Protein AF-I0R612-F1 (afdb_monomer)

Foldseek 3Di:
DVFWAWEAAPVRDTDIDGLPDCVQLVLLVVLCVLLVHDDDSVLSSQLSVQLSVLLVVVCVVVVHRYDYNVSSLVSSLVSCVVPNLSNLSSSCPRVVNVVVLVVQLVVQLVCLVPVNDPPDVQFDSVDPLSSVLSSLLSNQLSSCLSRVDDPVRSVCVVVVVDDDPSSSQPPQAEAEDADPLLVCLPQWDDDDNDTDGRDQALLVSLVVVLVVLLRVLLHHRYEYEHEAVLQSSVVRLVSQLVVQLVVCVVVPHDNVVSNVVSNVVSLVSLLVSLLVSLCSQQPDAHSSRGRRAYEYEAQPDQDPSSLSNLLSNLVNQVQADDDPVDHDHTDDDHYHYDDDCQQCPVVHPSVVSVVSNVVD

Mean predicted aligned error: 10.34 Å

pLDDT: mean 89.54, std 9.49, range [46.0, 98.75]

Radius of gyration: 30.83 Å; Cα contacts (8 Å, |Δi|>4): 481; chains: 1; bounding box: 72×41×97 Å

Organism: NCBI:txid1095750

Nearest PDB structures (foldseek):
  1h7b-assembly1_A  TM=9.382E-01  e=2.566E-13  Tequatrovirus T4
  1h78-assembly1_A-2  TM=9.219E-01  e=3.198E-12  Tequatrovirus T4
  8p2s-assembly1_B  TM=9.112E-01  e=3.085E-10  Segatella copri
  8p2c-assembly1_D  TM=5.987E-01  e=6.972E-13  Segatella copri
  8p27-assembly1_A  TM=9.089E-01  e=1.096E-08  Segatella copri

Secondary structure (DSSP, 8-state):
-TT-EEEE-TTS-EEEE-TT-HHHHHHHHHHHHHHT----HHHHHHHHHHHHHHHHHHHHHHT-SEE-HHHHHHHHHHHTTT-HHHHHHHHH--HHHHHHHHHHHHHHHHHHHHT---S-TTB-TTSHHHHHHHHHHHHHHHHIIIIIS-HHHHHHHHTTS---TTGGG-SSS-S-EE--HHHHHTT-EEETTEEEPPPSSHHHHHHHHHHHHHHHHHH-SS-EEETTHHHHHHHHHHHHHHHHHHHHHHTT--HHHHHHHHHHHHHHHHHHHHHHHHHHHHHPPPTTSB---EEEEES---SHHHHHHHHHHHHHHHH-BSSTT--B----SEEEE---HHHHSTTSTTHHHHHHHH--

InterPro domains:
  IPR012833 Ribonucleoside-triphosphate reductase, anaerobic [PF13597] (125-358)

Sequence (360 aa):
MKDKFILCRRDKKELLYGRDDVWIKELIRIDAETALAPIDDASIERINNDFYNNLVVMSKKLGRRKFQSREWHNCIKRALYEYPEVADVFLYATKEVNAGIYGQICKQMSKIIYDGDRSNGSIDSSLVSSKRALIVDAVEKITYSNYHLAPDEREALNDGYIYIHDMGFRRDTVNCCLFDMAAVLDGGFEMGEMWYDEPATLSEAFDVIASVSMNAVAQIYGGFTIPQIDELLSKYAKKSYDIYFDEYIDIGVDKLKAESIANDKVKKDFENGFFTLEAKFNSQISPRGDYPFITVTFGIGMDSYSQMATLAALKVRKEGHGRDGFKRPVLFPKLVFLYDINLHGKGMELYHLFQAAIEW

Solvent-accessible surface area (backbone atoms only — not comparable to full-atom values): 19294 Å² total; per-residue (Å²): 126,94,73,52,35,37,43,29,43,88,88,67,49,75,40,83,44,40,75,86,51,62,65,62,49,52,49,53,49,54,24,16,61,74,55,72,45,94,76,53,73,68,55,44,51,48,31,45,51,43,22,44,51,41,48,53,57,51,24,69,75,68,76,43,56,67,37,52,41,73,58,52,52,52,28,43,44,61,34,26,59,92,40,56,63,34,30,49,41,54,68,58,52,39,72,66,52,45,49,48,52,51,49,49,44,52,50,50,44,50,41,36,73,76,74,34,58,75,91,48,90,62,34,56,36,88,40,71,60,19,37,53,29,51,41,49,30,54,43,32,38,53,48,39,53,72,72,72,42,54,74,67,57,35,49,32,43,75,74,61,78,45,82,73,80,63,49,36,56,56,87,85,47,55,52,64,47,80,48,67,58,61,70,47,43,54,88,26,43,76,59,91,96,41,81,43,72,43,57,71,30,39,59,49,41,41,54,50,51,47,52,52,51,56,54,53,45,52,62,37,75,43,46,41,28,39,65,45,48,19,52,62,46,27,62,26,37,50,42,35,29,54,55,44,29,50,57,31,45,76,76,66,43,56,67,74,58,20,54,51,52,18,52,53,48,45,54,48,42,38,32,53,32,48,44,48,43,32,50,48,38,67,71,48,67,29,80,68,19,26,54,48,53,37,33,38,27,30,63,74,40,82,51,75,50,11,45,49,35,40,52,24,47,52,49,43,56,65,62,35,51,70,54,92,98,57,52,37,80,73,82,26,55,39,80,42,77,53,85,44,70,88,40,40,25,94,91,30,89,41,21,64,57,50,51,58,65,72,72,104

Structure (mmCIF, N/CA/C/O backbone):
data_AF-I0R612-F1
#
_entry.id   AF-I0R612-F1
#
loop_
_atom_site.group_PDB
_atom_site.id
_atom_site.type_symbol
_atom_site.label_atom_id
_atom_site.label_alt_id
_atom_site.label_comp_id
_atom_site.label_asym_id
_atom_site.label_entity_id
_atom_site.label_seq_id
_atom_site.pdbx_PDB_ins_code
_atom_site.Cartn_x
_atom_site.Cartn_y
_atom_site.Cartn_z
_atom_site.occupancy
_atom_site.B_iso_or_equiv
_atom_site.auth_seq_id
_atom_site.auth_comp_id
_atom_site.auth_asym_id
_atom_site.auth_atom_id
_atom_site.pdbx_PDB_model_num
ATOM 1 N N . MET A 1 1 ? 39.795 -13.948 -46.118 1.00 46.00 1 MET A N 1
ATOM 2 C CA . MET A 1 1 ? 39.207 -12.599 -46.325 1.00 46.00 1 MET A CA 1
ATOM 3 C C . MET A 1 1 ? 38.024 -12.556 -47.308 1.00 46.00 1 MET A C 1
ATOM 5 O O . MET A 1 1 ? 37.360 -11.530 -47.346 1.00 46.00 1 MET A O 1
ATOM 9 N N . LYS A 1 2 ? 37.717 -13.617 -48.082 1.00 56.06 2 LYS A N 1
ATOM 10 C CA . LYS A 1 2 ? 36.681 -13.580 -49.138 1.00 56.06 2 LYS A CA 1
ATOM 11 C C . LYS A 1 2 ? 35.219 -13.661 -48.661 1.00 56.06 2 LYS A C 1
ATOM 13 O O . LYS A 1 2 ? 34.355 -13.431 -49.493 1.00 56.06 2 LYS A O 1
ATOM 18 N N . ASP A 1 3 ? 34.938 -13.861 -47.369 1.00 76.56 3 ASP A N 1
ATOM 19 C CA . ASP A 1 3 ? 33.556 -14.051 -46.873 1.00 76.56 3 ASP A CA 1
ATOM 20 C C . ASP A 1 3 ? 33.075 -13.014 -45.853 1.00 76.56 3 ASP A C 1
ATOM 22 O O . ASP A 1 3 ? 31.953 -13.112 -45.360 1.00 76.56 3 ASP A O 1
ATOM 26 N N . LYS A 1 4 ? 33.884 -11.985 -45.574 1.00 89.00 4 LYS A N 1
ATOM 27 C CA . LYS A 1 4 ? 33.536 -10.924 -44.620 1.00 89.00 4 LYS A CA 1
ATOM 28 C C . LYS A 1 4 ? 33.094 -9.630 -45.314 1.00 89.00 4 LYS A C 1
ATOM 30 O O . LYS A 1 4 ? 33.452 -9.354 -46.462 1.00 89.00 4 LYS A O 1
ATOM 35 N N . PHE A 1 5 ? 32.299 -8.846 -44.603 1.00 93.38 5 PHE A N 1
ATOM 36 C CA . PHE A 1 5 ? 31.825 -7.514 -44.953 1.00 93.38 5 PHE A CA 1
ATOM 37 C C . PHE A 1 5 ? 32.416 -6.483 -43.993 1.00 93.38 5 PHE A C 1
ATOM 39 O O . PHE A 1 5 ? 32.760 -6.803 -42.854 1.00 93.38 5 PHE A O 1
ATOM 46 N N . ILE A 1 6 ? 32.524 -5.243 -44.464 1.00 93.38 6 ILE A N 1
ATOM 47 C CA . ILE A 1 6 ? 32.912 -4.094 -43.646 1.00 93.38 6 ILE A CA 1
ATOM 48 C C . ILE A 1 6 ? 31.646 -3.294 -43.355 1.00 93.38 6 ILE A C 1
ATOM 50 O O . ILE A 1 6 ? 31.058 -2.706 -44.263 1.00 93.38 6 ILE A O 1
ATOM 54 N N . LEU A 1 7 ? 31.218 -3.271 -42.098 1.00 91.50 7 LEU A N 1
ATOM 55 C CA . LEU A 1 7 ? 30.051 -2.525 -41.644 1.00 91.50 7 LEU A CA 1
ATOM 56 C C . LEU A 1 7 ? 30.527 -1.210 -41.025 1.00 91.50 7 LEU A C 1
ATOM 58 O O . LEU A 1 7 ? 31.167 -1.194 -39.973 1.00 91.50 7 LEU A O 1
ATOM 62 N N . CYS A 1 8 ? 30.248 -0.093 -41.690 1.00 86.88 8 CYS A N 1
ATOM 63 C CA . CYS A 1 8 ? 30.563 1.224 -41.157 1.00 86.88 8 CYS A CA 1
ATOM 64 C C . CYS A 1 8 ? 29.540 1.612 -40.093 1.00 86.88 8 CYS A C 1
ATOM 66 O O . CYS A 1 8 ? 28.324 1.587 -40.315 1.00 86.88 8 CYS A O 1
ATOM 68 N N . ARG A 1 9 ? 30.046 2.023 -38.939 1.00 80.06 9 ARG A N 1
ATOM 69 C CA . ARG A 1 9 ? 29.269 2.685 -37.895 1.00 80.06 9 ARG A CA 1
ATOM 70 C C . ARG A 1 9 ? 29.040 4.157 -38.252 1.00 80.06 9 ARG A C 1
ATOM 72 O O . ARG A 1 9 ? 29.696 4.703 -39.139 1.00 80.06 9 ARG A O 1
ATOM 79 N N . ARG A 1 10 ? 28.100 4.804 -37.557 1.00 67.81 10 ARG A N 1
ATOM 80 C CA . ARG A 1 10 ? 27.816 6.244 -37.708 1.00 67.81 10 ARG A CA 1
ATOM 81 C C . ARG A 1 10 ? 29.022 7.116 -37.324 1.00 67.81 10 ARG A C 1
ATOM 83 O O . ARG A 1 10 ? 29.344 8.042 -38.061 1.00 67.81 10 ARG A O 1
ATOM 90 N N . ASP A 1 11 ? 29.785 6.713 -36.306 1.00 67.56 11 ASP A N 1
ATOM 91 C CA . ASP A 1 11 ? 31.091 7.286 -35.917 1.00 67.56 11 ASP A CA 1
ATOM 92 C C . ASP A 1 11 ? 32.254 6.992 -36.895 1.00 67.56 11 ASP A C 1
ATOM 94 O O . ASP A 1 11 ? 33.417 7.238 -36.575 1.00 67.56 11 ASP A O 1
ATOM 98 N N . LYS A 1 12 ? 31.956 6.465 -38.092 1.00 72.00 12 LYS A N 1
ATOM 99 C CA . LYS A 1 12 ? 32.898 6.102 -39.167 1.00 72.00 12 LYS A CA 1
ATOM 100 C C . LYS A 1 12 ? 33.883 4.977 -38.829 1.00 72.00 12 LYS A C 1
ATOM 102 O O . LYS A 1 12 ? 34.720 4.655 -39.671 1.00 72.00 12 LYS A O 1
ATOM 107 N N . LYS A 1 13 ? 33.775 4.331 -37.661 1.00 79.75 13 LYS A N 1
ATOM 108 C CA . LYS A 1 13 ? 34.562 3.126 -37.361 1.00 79.75 13 LYS A CA 1
ATOM 109 C C . LYS A 1 13 ? 34.070 1.943 -38.190 1.00 79.75 13 LYS A C 1
ATOM 111 O O . LYS A 1 13 ? 32.875 1.788 -38.447 1.00 79.75 13 LYS A O 1
ATOM 116 N N . GLU A 1 14 ? 35.006 1.097 -38.591 1.00 87.81 14 GLU A N 1
ATOM 117 C CA . GLU A 1 14 ? 34.744 -0.085 -39.404 1.00 87.81 14 GLU A CA 1
ATOM 118 C C . GLU A 1 14 ? 34.673 -1.330 -38.520 1.00 87.81 14 GLU A C 1
ATOM 120 O O . GLU A 1 14 ? 35.552 -1.569 -37.694 1.00 87.81 14 GLU A O 1
ATOM 125 N N . LEU A 1 15 ? 33.613 -2.117 -38.689 1.00 86.94 15 LEU A N 1
ATOM 126 C CA . LEU A 1 15 ? 33.467 -3.432 -38.077 1.00 86.94 15 LEU A CA 1
ATOM 127 C C . LEU A 1 15 ? 33.611 -4.496 -39.161 1.00 86.94 15 LEU A C 1
ATOM 129 O O . LEU A 1 15 ? 32.970 -4.402 -40.209 1.00 86.94 15 LEU A O 1
ATOM 133 N N . LEU A 1 16 ? 34.422 -5.520 -38.906 1.00 90.38 16 LEU A N 1
ATOM 134 C CA . LEU A 1 16 ? 34.414 -6.721 -39.732 1.00 90.38 16 LEU A CA 1
ATOM 135 C C . LEU A 1 16 ? 33.294 -7.652 -39.271 1.00 90.38 16 LEU A C 1
ATOM 137 O O . LEU A 1 16 ? 33.150 -7.926 -38.080 1.00 90.38 16 LEU A O 1
ATOM 141 N N . TYR A 1 17 ? 32.534 -8.151 -40.237 1.00 92.81 17 TYR A N 1
ATOM 142 C CA . TYR A 1 17 ? 31.465 -9.110 -40.004 1.00 92.81 17 TYR A CA 1
ATOM 143 C C . TYR A 1 17 ? 31.518 -10.245 -41.022 1.00 92.81 17 TYR A C 1
ATOM 145 O O . TYR A 1 17 ? 31.556 -10.008 -42.227 1.00 92.81 17 TYR A O 1
ATOM 153 N N . GLY A 1 18 ? 31.500 -11.478 -40.548 1.00 90.62 18 GLY A N 1
ATOM 154 C CA . GLY A 1 18 ? 31.226 -12.692 -41.300 1.00 90.62 18 GLY A CA 1
ATOM 155 C C . GLY A 1 18 ? 30.116 -13.485 -40.623 1.00 90.62 18 GLY A C 1
ATOM 156 O O . GLY A 1 18 ? 29.782 -13.228 -39.472 1.00 90.62 18 GLY A O 1
ATOM 157 N N . ARG A 1 19 ? 29.574 -14.468 -41.343 1.00 89.31 19 ARG A N 1
ATOM 158 C CA . ARG A 1 19 ? 28.473 -15.318 -40.874 1.00 89.31 19 ARG A CA 1
ATOM 159 C C . ARG A 1 19 ? 28.742 -15.940 -39.499 1.00 89.31 19 ARG A C 1
ATOM 161 O O . ARG A 1 19 ? 27.857 -15.948 -38.658 1.00 89.31 19 ARG A O 1
ATOM 168 N N . ASP A 1 20 ? 29.969 -16.393 -39.264 1.00 86.75 20 ASP A N 1
ATOM 169 C CA . ASP A 1 20 ? 30.346 -17.094 -38.031 1.00 86.75 20 ASP A CA 1
ATOM 170 C C . ASP A 1 20 ? 30.768 -16.146 -36.891 1.00 86.75 20 ASP A C 1
ATOM 172 O O . ASP A 1 20 ? 31.125 -16.602 -35.804 1.00 86.75 20 ASP A O 1
ATOM 176 N N . ASP A 1 21 ? 30.764 -14.824 -37.113 1.00 84.88 21 ASP A N 1
ATOM 177 C CA . ASP A 1 21 ? 31.131 -13.870 -36.068 1.00 84.88 21 ASP A CA 1
ATOM 178 C C . ASP A 1 21 ? 30.024 -13.791 -35.001 1.00 84.88 21 ASP A C 1
ATOM 180 O O . ASP A 1 21 ? 28.848 -13.573 -35.286 1.00 84.88 21 ASP A O 1
ATOM 184 N N . VAL A 1 22 ? 30.419 -13.933 -33.735 1.00 81.00 22 VAL A N 1
ATOM 185 C CA . VAL A 1 22 ? 29.485 -14.099 -32.606 1.00 81.00 22 VAL A CA 1
ATOM 186 C C . VAL A 1 22 ? 28.816 -12.786 -32.186 1.00 81.00 22 VAL A C 1
ATOM 188 O O . VAL A 1 22 ? 27.731 -12.789 -31.615 1.00 81.00 22 VAL A O 1
ATOM 191 N N . TRP A 1 23 ? 29.427 -11.641 -32.489 1.00 81.62 23 TRP A N 1
ATOM 192 C CA . TRP A 1 23 ? 29.018 -10.362 -31.905 1.00 81.62 23 TRP A CA 1
ATOM 193 C C . TRP A 1 23 ? 27.634 -9.870 -32.358 1.00 81.62 23 TRP A C 1
ATOM 195 O O . TRP A 1 23 ? 26.977 -9.183 -31.587 1.00 81.62 23 TRP A O 1
ATOM 205 N N . ILE A 1 24 ? 27.165 -10.213 -33.566 1.00 85.50 24 ILE A N 1
ATOM 206 C CA . ILE A 1 24 ? 25.789 -9.881 -33.990 1.00 85.50 24 ILE A CA 1
ATOM 207 C C . ILE A 1 24 ? 24.774 -10.695 -33.190 1.00 85.50 24 ILE A C 1
ATOM 209 O O . ILE A 1 24 ? 23.765 -10.148 -32.762 1.00 85.50 24 ILE A O 1
ATOM 213 N N . LYS A 1 25 ? 25.064 -11.977 -32.949 1.00 87.62 25 LYS A N 1
ATOM 214 C CA . LYS A 1 25 ? 24.211 -12.859 -32.146 1.00 87.62 25 LYS A CA 1
ATOM 215 C C . LYS A 1 25 ? 24.097 -12.360 -30.710 1.00 87.62 25 LYS A C 1
ATOM 217 O O . LYS A 1 25 ? 23.003 -12.327 -30.165 1.00 87.62 25 LYS A O 1
ATOM 222 N N . GLU A 1 26 ? 25.211 -11.902 -30.146 1.00 82.06 26 GLU A N 1
ATOM 223 C CA . GLU A 1 26 ? 25.230 -11.316 -28.806 1.00 82.06 26 GLU A CA 1
ATOM 224 C C . GLU A 1 26 ? 24.444 -10.001 -28.731 1.00 82.06 26 GLU A C 1
ATOM 226 O O . GLU A 1 26 ? 23.711 -9.785 -27.775 1.00 82.06 26 GLU A O 1
ATOM 231 N N . LEU A 1 27 ? 24.533 -9.145 -29.757 1.00 83.06 27 LEU A N 1
ATOM 232 C CA . LEU A 1 27 ? 23.707 -7.935 -29.818 1.00 83.06 27 LEU A CA 1
ATOM 233 C C . LEU A 1 27 ? 22.215 -8.267 -29.884 1.00 83.06 27 LEU A C 1
ATOM 235 O O . LEU A 1 27 ? 21.449 -7.703 -29.117 1.00 83.06 27 LEU A O 1
ATOM 239 N N . ILE A 1 28 ? 21.816 -9.218 -30.735 1.00 84.69 28 ILE A N 1
ATOM 240 C CA . ILE A 1 28 ? 20.416 -9.661 -30.823 1.00 84.69 28 ILE A CA 1
ATOM 241 C C . ILE A 1 28 ? 19.933 -10.196 -29.469 1.00 84.69 28 ILE A C 1
ATOM 243 O O . ILE A 1 28 ? 18.812 -9.897 -29.074 1.00 84.69 28 ILE A O 1
ATOM 247 N N . ARG A 1 29 ? 20.774 -10.949 -28.745 1.00 84.19 29 ARG A N 1
ATOM 248 C CA . ARG A 1 29 ? 20.446 -11.469 -27.411 1.00 84.19 29 ARG A CA 1
ATOM 249 C C . ARG A 1 29 ? 20.212 -10.341 -26.403 1.00 84.19 29 ARG A C 1
ATOM 251 O O . ARG A 1 29 ? 19.170 -10.323 -25.762 1.00 84.19 29 ARG A O 1
ATOM 258 N N . ILE A 1 30 ? 21.132 -9.379 -26.322 1.00 76.50 30 ILE A N 1
ATOM 259 C CA . ILE A 1 30 ? 21.006 -8.208 -25.436 1.00 76.50 30 ILE A CA 1
ATOM 260 C C . ILE A 1 30 ? 19.753 -7.392 -25.778 1.00 76.50 30 ILE A C 1
ATOM 262 O O . ILE A 1 30 ? 19.024 -6.961 -24.884 1.00 76.50 30 ILE A O 1
ATOM 266 N N . ASP A 1 31 ? 19.491 -7.175 -27.067 1.00 81.56 31 ASP A N 1
ATOM 267 C CA . ASP A 1 31 ? 18.343 -6.389 -27.517 1.00 81.56 31 ASP A CA 1
ATOM 268 C C . ASP A 1 31 ? 17.019 -7.123 -27.241 1.00 81.56 31 ASP A C 1
ATOM 270 O O . ASP A 1 31 ? 16.038 -6.487 -26.860 1.00 81.56 31 ASP A O 1
ATOM 274 N N . ALA A 1 32 ? 16.998 -8.455 -27.342 1.00 80.62 32 ALA A N 1
ATOM 275 C CA . ALA A 1 32 ? 15.845 -9.273 -26.976 1.00 80.62 32 ALA A CA 1
ATOM 276 C C . ALA A 1 32 ? 15.583 -9.284 -25.463 1.00 80.62 32 ALA A C 1
ATOM 278 O O . ALA A 1 32 ? 14.441 -9.102 -25.044 1.00 80.62 32 ALA A O 1
ATOM 279 N N . GLU A 1 33 ? 16.628 -9.405 -24.638 1.00 76.25 33 GLU A N 1
ATOM 280 C CA . GLU A 1 33 ? 16.529 -9.264 -23.178 1.00 76.25 33 GLU A CA 1
ATOM 281 C C . GLU A 1 33 ? 16.007 -7.875 -22.788 1.00 76.25 33 GLU A C 1
ATOM 283 O O . GLU A 1 33 ? 15.122 -7.750 -21.943 1.00 76.25 33 GLU A O 1
ATOM 288 N N . THR A 1 34 ? 16.498 -6.828 -23.455 1.00 69.56 34 THR A N 1
ATOM 289 C CA . THR A 1 34 ? 16.054 -5.442 -23.240 1.00 69.56 34 THR A CA 1
ATOM 290 C C . THR A 1 34 ? 14.588 -5.247 -23.634 1.00 69.56 34 THR A C 1
ATOM 292 O O . THR A 1 34 ? 13.856 -4.532 -22.949 1.00 69.56 34 THR A O 1
ATOM 295 N N . ALA A 1 35 ? 14.146 -5.895 -24.715 1.00 72.94 35 ALA A N 1
ATOM 296 C CA . ALA A 1 35 ? 12.760 -5.880 -25.174 1.00 72.94 35 ALA A CA 1
ATOM 297 C C . ALA A 1 35 ? 11.825 -6.787 -24.351 1.00 72.94 35 ALA A C 1
ATOM 299 O O . ALA A 1 35 ? 10.617 -6.755 -24.578 1.00 72.94 35 ALA A O 1
ATOM 300 N N . LEU A 1 36 ? 12.357 -7.602 -23.427 1.00 75.69 36 LEU A N 1
ATOM 301 C CA . LEU A 1 36 ? 11.634 -8.702 -22.772 1.00 75.69 36 LEU A CA 1
ATOM 302 C C . LEU A 1 36 ? 10.992 -9.674 -23.786 1.00 75.69 36 LEU A C 1
ATOM 304 O O . LEU A 1 36 ? 9.947 -10.269 -23.523 1.00 75.69 36 LEU A O 1
ATOM 308 N N . ALA A 1 37 ? 11.621 -9.831 -24.954 1.00 80.50 37 ALA A N 1
ATOM 309 C CA . ALA A 1 37 ? 11.138 -10.661 -26.047 1.00 80.50 37 ALA A CA 1
ATOM 310 C C . ALA A 1 37 ? 11.791 -12.053 -25.978 1.00 80.50 37 ALA A C 1
ATOM 312 O O . ALA A 1 37 ? 13.015 -12.163 -26.111 1.00 80.50 37 ALA A O 1
ATOM 313 N N . PRO A 1 38 ? 11.019 -13.137 -25.778 1.00 84.94 38 PRO A N 1
ATOM 314 C CA . PRO A 1 38 ? 11.581 -14.478 -25.742 1.00 84.94 38 PRO A CA 1
ATOM 315 C C . PRO A 1 38 ? 12.087 -14.877 -27.134 1.00 84.94 38 PRO A C 1
ATOM 317 O O . PRO A 1 38 ? 11.319 -14.977 -28.092 1.00 84.94 38 PRO A O 1
ATOM 320 N N . ILE A 1 39 ? 13.387 -15.151 -27.237 1.00 89.31 39 ILE A N 1
ATOM 321 C CA . ILE A 1 39 ? 14.033 -15.636 -28.456 1.00 89.31 39 ILE A CA 1
ATOM 322 C C . ILE A 1 39 ? 14.970 -16.798 -28.116 1.00 89.31 39 ILE A C 1
ATOM 324 O O . ILE A 1 39 ? 15.758 -16.720 -27.175 1.00 89.31 39 ILE A O 1
ATOM 328 N N . ASP A 1 40 ? 14.875 -17.894 -28.866 1.00 93.25 40 ASP A N 1
ATOM 329 C CA . ASP A 1 40 ? 15.765 -19.041 -28.692 1.00 93.25 40 ASP A CA 1
ATOM 330 C C . ASP A 1 40 ? 17.050 -18.906 -29.528 1.00 93.25 40 ASP A C 1
ATOM 332 O O . ASP A 1 40 ? 17.122 -18.170 -30.519 1.00 93.25 40 ASP A O 1
ATOM 336 N N . ASP A 1 41 ? 18.088 -19.652 -29.143 1.00 92.44 41 ASP A N 1
ATOM 337 C CA . ASP A 1 41 ? 19.378 -19.635 -29.842 1.00 92.44 41 ASP A CA 1
ATOM 338 C C . ASP A 1 41 ? 19.251 -20.047 -31.321 1.00 92.44 41 ASP A C 1
ATOM 340 O O . ASP A 1 41 ? 20.000 -19.561 -32.173 1.00 92.44 41 ASP A O 1
ATOM 344 N N . ALA A 1 42 ? 18.284 -20.909 -31.653 1.00 94.19 42 ALA A N 1
ATOM 345 C CA . ALA A 1 42 ? 18.027 -21.336 -33.027 1.00 94.19 42 ALA A CA 1
ATOM 346 C C . ALA A 1 42 ? 17.503 -20.181 -33.899 1.00 94.19 42 ALA A C 1
ATOM 348 O O . ALA A 1 42 ? 17.895 -20.042 -35.062 1.00 94.19 42 ALA A O 1
ATOM 349 N N . SER A 1 43 ? 16.651 -19.327 -33.337 1.00 93.88 43 SER A N 1
ATOM 350 C CA . SER A 1 43 ? 16.100 -18.142 -33.988 1.00 93.88 43 SER A CA 1
ATOM 351 C C . SER A 1 43 ? 17.143 -17.040 -34.101 1.00 93.88 43 SER A C 1
ATOM 353 O O . SER A 1 43 ? 17.252 -16.434 -35.165 1.00 93.88 43 SER A O 1
ATOM 355 N N . ILE A 1 44 ? 17.999 -16.857 -33.090 1.00 91.94 44 ILE A N 1
ATOM 356 C CA . ILE A 1 44 ? 19.166 -15.964 -33.192 1.00 91.94 44 ILE A CA 1
ATOM 357 C C . ILE A 1 44 ? 20.086 -16.406 -34.344 1.00 91.94 44 ILE A C 1
ATOM 359 O O . ILE A 1 44 ? 20.531 -15.579 -35.145 1.00 91.94 44 ILE A O 1
ATOM 363 N N . GLU A 1 45 ? 20.352 -17.708 -34.474 1.00 93.88 45 GLU A N 1
ATOM 364 C CA . GLU A 1 45 ? 21.180 -18.239 -35.560 1.00 93.88 45 GLU A CA 1
ATOM 365 C C . GLU A 1 45 ? 20.510 -18.053 -36.932 1.00 93.88 45 GLU A C 1
ATOM 367 O O . GLU A 1 45 ? 21.171 -17.661 -37.899 1.00 93.88 45 GLU A O 1
ATOM 372 N N . ARG A 1 46 ? 19.188 -18.260 -37.025 1.00 94.38 46 ARG A N 1
ATOM 373 C CA . ARG A 1 46 ? 18.391 -17.980 -38.232 1.00 94.38 46 ARG A CA 1
ATOM 374 C C . ARG A 1 46 ? 18.497 -16.509 -38.641 1.00 94.38 46 ARG A C 1
ATOM 376 O O . ARG A 1 46 ? 18.877 -16.226 -39.774 1.00 94.38 46 ARG A O 1
ATOM 383 N N . ILE A 1 47 ? 18.281 -15.586 -37.707 1.00 94.50 47 ILE A N 1
ATOM 384 C CA . ILE A 1 47 ? 18.360 -14.137 -37.941 1.00 94.50 47 ILE A CA 1
ATOM 385 C C . ILE A 1 47 ? 19.765 -13.726 -38.389 1.00 94.50 47 ILE A C 1
ATOM 387 O O . ILE A 1 47 ? 19.915 -12.954 -39.338 1.00 94.50 47 ILE A O 1
ATOM 391 N N . ASN A 1 48 ? 20.814 -14.262 -37.761 1.00 93.94 48 ASN A N 1
ATOM 392 C CA . ASN A 1 48 ? 22.196 -14.006 -38.169 1.00 93.94 48 ASN A CA 1
ATOM 393 C C . ASN A 1 48 ? 22.468 -14.487 -39.609 1.00 93.94 48 ASN A C 1
ATOM 395 O O . ASN A 1 48 ? 23.098 -13.779 -40.401 1.00 93.94 48 ASN A O 1
ATOM 399 N N . ASN A 1 49 ? 21.940 -15.655 -39.983 1.00 94.25 49 ASN A N 1
ATOM 400 C CA . ASN A 1 49 ? 22.042 -16.179 -41.345 1.00 94.25 49 ASN A CA 1
ATOM 401 C C . ASN A 1 49 ? 21.289 -15.306 -42.358 1.00 94.25 49 ASN A C 1
ATOM 403 O O . ASN A 1 49 ? 21.834 -14.979 -43.416 1.00 94.25 49 ASN A O 1
ATOM 407 N N . ASP A 1 50 ? 20.075 -14.877 -42.026 1.00 94.94 50 ASP A N 1
ATOM 408 C CA . ASP A 1 50 ? 19.262 -14.015 -42.883 1.00 94.94 50 ASP A CA 1
ATOM 409 C C . ASP A 1 50 ? 19.887 -12.631 -43.049 1.00 94.94 50 ASP A C 1
ATOM 411 O O . ASP A 1 50 ? 19.942 -12.092 -44.158 1.00 94.94 50 ASP A O 1
ATOM 415 N N . PHE A 1 51 ? 20.462 -12.079 -41.981 1.00 94.75 51 PHE A N 1
ATOM 416 C CA . PHE A 1 51 ? 21.239 -10.848 -42.038 1.00 94.75 51 PHE A CA 1
ATOM 417 C C . PHE A 1 51 ? 22.442 -10.975 -42.979 1.00 94.75 51 PHE A C 1
ATOM 419 O O . PHE A 1 51 ? 22.634 -10.124 -43.856 1.00 94.75 51 PHE A O 1
ATOM 426 N N . TYR A 1 52 ? 23.219 -12.055 -42.856 1.00 94.81 52 TYR A N 1
ATOM 427 C CA . TYR A 1 52 ? 24.339 -12.331 -43.753 1.00 94.81 52 TYR A CA 1
ATOM 428 C C . TYR A 1 52 ? 23.882 -12.444 -45.215 1.00 94.81 52 TYR A C 1
ATOM 430 O O . TYR A 1 52 ? 24.469 -11.818 -46.103 1.00 94.81 52 TYR A O 1
ATOM 438 N N . ASN A 1 53 ? 22.796 -13.174 -45.476 1.00 94.94 53 ASN A N 1
ATOM 439 C CA . ASN A 1 53 ? 22.221 -13.328 -46.813 1.00 94.94 53 ASN A CA 1
ATOM 440 C C . ASN A 1 53 ? 21.752 -11.985 -47.393 1.00 94.94 53 ASN A C 1
ATOM 442 O O . ASN A 1 53 ? 22.049 -11.669 -48.550 1.00 94.94 53 ASN A O 1
ATOM 446 N N . ASN A 1 54 ? 21.107 -11.148 -46.579 1.00 94.94 54 ASN A N 1
ATOM 447 C CA . ASN A 1 54 ? 20.708 -9.795 -46.959 1.00 94.94 54 ASN A CA 1
ATOM 448 C C . ASN A 1 54 ? 21.921 -8.936 -47.363 1.00 94.94 54 ASN A C 1
ATOM 450 O O . ASN A 1 54 ? 21.866 -8.220 -48.370 1.00 94.94 54 ASN A O 1
ATOM 454 N N . LEU A 1 55 ? 23.047 -9.043 -46.645 1.00 94.62 55 LEU A N 1
ATOM 455 C CA . LEU A 1 55 ? 24.303 -8.372 -47.008 1.00 94.62 55 LEU A CA 1
ATOM 456 C C . LEU A 1 55 ? 24.913 -8.919 -48.306 1.00 94.62 55 LEU A C 1
ATOM 458 O O . LEU A 1 55 ? 25.399 -8.132 -49.120 1.00 94.62 55 LEU A O 1
ATOM 462 N N . VAL A 1 56 ? 24.863 -10.233 -48.549 1.00 94.44 56 VAL A N 1
ATOM 463 C CA . VAL A 1 56 ? 25.328 -10.843 -49.811 1.00 94.44 56 VAL A CA 1
ATOM 464 C C . VAL A 1 56 ? 24.536 -10.301 -51.001 1.00 94.44 56 VAL A C 1
ATOM 466 O O . VAL A 1 56 ? 25.130 -9.883 -52.000 1.00 94.44 56 VAL A O 1
ATOM 469 N N . VAL A 1 57 ? 23.205 -10.268 -50.900 1.00 94.75 57 VAL A N 1
ATOM 470 C CA . VAL A 1 57 ? 22.322 -9.730 -51.948 1.00 94.75 57 VAL A CA 1
ATOM 471 C C . VAL A 1 57 ? 22.634 -8.257 -52.207 1.00 94.75 57 VAL A C 1
ATOM 473 O O . VAL A 1 57 ? 22.808 -7.843 -53.357 1.00 94.75 57 VAL A O 1
ATOM 476 N N . MET A 1 58 ? 22.775 -7.465 -51.143 1.00 93.56 58 MET A N 1
ATOM 477 C CA . MET A 1 58 ? 23.119 -6.050 -51.256 1.00 93.56 58 MET A CA 1
ATOM 478 C C . MET A 1 58 ? 24.512 -5.83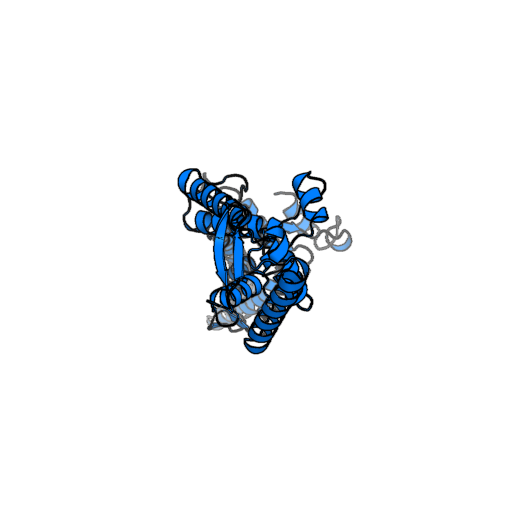7 -51.866 1.00 93.56 58 MET A C 1
ATOM 480 O O . MET A 1 58 ? 24.694 -4.938 -52.689 1.00 93.56 58 MET A O 1
ATOM 484 N N . SER A 1 59 ? 25.481 -6.688 -51.523 1.00 94.56 59 SER A N 1
ATOM 485 C CA . SER A 1 59 ? 26.843 -6.631 -52.058 1.00 94.56 59 SER A CA 1
ATOM 486 C C . SER A 1 59 ? 26.867 -6.845 -53.566 1.00 94.56 59 SER A C 1
ATOM 488 O O . SER A 1 59 ? 27.494 -6.065 -54.283 1.00 94.56 59 SER A O 1
ATOM 490 N N . LYS A 1 60 ? 26.128 -7.852 -54.056 1.00 93.19 60 LYS A N 1
ATOM 491 C CA . LYS A 1 60 ? 25.982 -8.128 -55.493 1.00 93.19 60 LYS A CA 1
ATOM 492 C C . LYS A 1 60 ? 25.373 -6.939 -56.236 1.00 93.19 60 LYS A C 1
ATOM 494 O O . LYS A 1 60 ? 25.831 -6.609 -57.322 1.00 93.19 60 LYS A O 1
ATOM 499 N N . LYS A 1 61 ? 24.382 -6.270 -55.635 1.00 93.06 61 LYS A N 1
ATOM 500 C CA . LYS A 1 61 ? 23.718 -5.100 -56.230 1.00 93.06 61 LYS A CA 1
ATOM 501 C C . LYS A 1 61 ? 24.626 -3.868 -56.311 1.00 93.06 61 LYS A C 1
ATOM 503 O O . LYS A 1 61 ? 24.547 -3.124 -57.280 1.00 93.06 61 LYS A O 1
ATOM 508 N N . LEU A 1 62 ? 25.447 -3.626 -55.289 1.00 91.69 62 LEU A N 1
ATOM 509 C CA . LEU A 1 62 ? 26.265 -2.410 -55.177 1.00 91.69 62 LEU A CA 1
ATOM 510 C C . LEU A 1 62 ? 27.708 -2.581 -55.675 1.00 91.69 62 LEU A C 1
ATOM 512 O O . LEU A 1 62 ? 28.447 -1.601 -55.719 1.00 91.69 62 LEU A O 1
ATOM 516 N N . GLY A 1 63 ? 28.141 -3.807 -55.984 1.00 92.69 63 GLY A N 1
ATOM 517 C CA . GLY A 1 63 ? 29.512 -4.102 -56.411 1.00 92.69 63 GLY A CA 1
ATOM 518 C C . GLY A 1 63 ? 30.576 -3.874 -55.327 1.00 92.69 63 GLY A C 1
ATOM 519 O O . GLY A 1 63 ? 31.761 -3.790 -55.638 1.00 92.69 63 GLY A O 1
ATOM 520 N N . ARG A 1 64 ? 30.180 -3.761 -54.049 1.00 93.50 64 ARG A N 1
ATOM 521 C CA . ARG A 1 64 ? 31.082 -3.524 -52.905 1.00 93.50 64 ARG A CA 1
ATOM 522 C C . ARG A 1 64 ? 30.716 -4.376 -51.694 1.00 93.50 64 ARG A C 1
ATOM 524 O O . ARG A 1 64 ? 29.576 -4.806 -51.547 1.00 93.50 64 ARG A O 1
ATOM 531 N N . ARG A 1 65 ? 31.687 -4.596 -50.801 1.00 92.06 65 ARG A N 1
ATOM 532 C CA . ARG A 1 65 ? 31.515 -5.333 -49.526 1.00 92.06 65 ARG A CA 1
ATOM 533 C C . ARG A 1 65 ? 31.603 -4.451 -48.280 1.00 92.06 65 ARG A C 1
ATOM 535 O O . ARG A 1 65 ? 31.564 -4.956 -47.163 1.00 92.06 65 ARG A O 1
ATOM 542 N N . LYS A 1 66 ? 31.751 -3.143 -48.479 1.00 93.81 66 LYS A N 1
ATOM 543 C CA . LYS A 1 66 ? 31.700 -2.124 -47.431 1.00 93.81 66 LYS A CA 1
ATOM 544 C C . LYS A 1 66 ? 30.312 -1.511 -47.447 1.00 93.81 66 LYS A C 1
ATOM 546 O O . LYS A 1 66 ? 29.878 -1.141 -48.533 1.00 93.81 66 LYS A O 1
ATOM 551 N N . PHE A 1 67 ? 29.646 -1.389 -46.305 1.00 93.00 67 PHE A N 1
ATOM 552 C CA . PHE A 1 67 ? 28.282 -0.871 -46.176 1.00 93.00 67 PHE A CA 1
ATOM 553 C C . PHE A 1 67 ? 28.218 0.272 -45.169 1.00 93.00 67 PHE A C 1
ATOM 555 O O . PHE A 1 67 ? 28.767 0.176 -44.075 1.00 93.00 67 PHE A O 1
ATOM 562 N N . GLN A 1 68 ? 27.530 1.350 -45.535 1.00 90.50 68 GLN A N 1
ATOM 563 C CA . GLN A 1 68 ? 27.236 2.466 -44.647 1.00 90.50 68 GLN A CA 1
ATOM 564 C C . GLN A 1 68 ? 26.250 2.037 -43.567 1.00 90.50 68 GLN A C 1
ATOM 566 O O . GLN A 1 68 ? 25.471 1.103 -43.759 1.00 90.50 68 GLN A O 1
ATOM 571 N N . SER A 1 69 ? 26.238 2.770 -42.455 1.00 83.69 69 SER A N 1
ATOM 572 C CA . SER A 1 69 ? 25.404 2.448 -41.298 1.00 83.69 69 SER A CA 1
ATOM 573 C C . SER A 1 69 ? 23.945 2.179 -41.671 1.00 83.69 69 SER A C 1
ATOM 575 O O . SER A 1 69 ? 23.401 1.135 -41.335 1.00 83.69 69 SER A O 1
ATOM 577 N N . ARG A 1 70 ? 23.316 3.074 -42.436 1.00 83.25 70 ARG A N 1
ATOM 578 C CA . ARG A 1 70 ? 21.914 2.918 -42.851 1.00 83.25 70 ARG A CA 1
ATOM 579 C C . ARG A 1 70 ? 21.670 1.666 -43.703 1.00 83.25 70 ARG A C 1
ATOM 581 O O . ARG A 1 70 ? 20.586 1.099 -43.662 1.00 83.25 70 ARG A O 1
ATOM 588 N N . GLU A 1 71 ? 22.659 1.244 -44.482 1.00 89.19 71 GLU A N 1
ATOM 589 C CA . GLU A 1 71 ? 22.525 0.133 -45.424 1.00 89.19 71 GLU A CA 1
ATOM 590 C C . GLU A 1 71 ? 22.470 -1.205 -44.694 1.00 89.19 71 GLU A C 1
ATOM 592 O O . GLU A 1 71 ? 21.544 -1.982 -44.912 1.00 89.19 71 GLU A O 1
ATOM 597 N N . TRP A 1 72 ? 23.408 -1.450 -43.776 1.00 89.75 72 TRP A N 1
ATOM 598 C CA . TRP A 1 72 ? 23.421 -2.708 -43.035 1.00 89.75 72 TRP A CA 1
ATOM 599 C C . TRP A 1 72 ? 22.357 -2.748 -41.926 1.00 89.75 72 TRP A C 1
ATOM 601 O O . TRP A 1 72 ? 21.799 -3.815 -41.686 1.00 89.75 72 TRP A O 1
ATOM 611 N N . HIS A 1 73 ? 21.962 -1.605 -41.345 1.00 87.06 73 HIS A N 1
ATOM 612 C CA . HIS A 1 73 ? 20.797 -1.547 -40.447 1.00 87.06 73 HIS A CA 1
ATOM 613 C C . HIS A 1 73 ? 19.483 -1.930 -41.161 1.00 87.06 73 HIS A C 1
ATOM 615 O O . HIS A 1 73 ? 18.614 -2.570 -40.579 1.00 87.06 73 HIS A O 1
ATOM 621 N N . ASN A 1 74 ? 19.329 -1.623 -42.453 1.00 88.31 74 ASN A N 1
ATOM 622 C CA . ASN A 1 74 ? 18.170 -2.109 -43.210 1.00 88.31 74 ASN A CA 1
ATOM 623 C C . ASN A 1 74 ? 18.211 -3.631 -43.432 1.00 88.31 74 ASN A C 1
ATOM 625 O O . ASN A 1 74 ? 17.160 -4.267 -43.494 1.00 88.31 74 ASN A O 1
ATOM 629 N N . CYS A 1 75 ? 19.401 -4.224 -43.567 1.00 91.62 75 CYS A N 1
ATOM 630 C CA . CYS A 1 75 ? 19.552 -5.674 -43.709 1.00 91.62 75 CYS A CA 1
ATOM 631 C C . CYS A 1 75 ? 19.184 -6.421 -42.424 1.00 91.62 75 CYS A C 1
ATOM 633 O O . CYS A 1 75 ? 18.515 -7.448 -42.509 1.00 91.62 75 CYS A O 1
ATOM 635 N N . ILE A 1 76 ? 19.599 -5.913 -41.258 1.00 89.50 76 ILE A N 1
ATOM 636 C CA . ILE A 1 76 ? 19.258 -6.533 -39.969 1.00 89.50 76 ILE A CA 1
ATOM 637 C C . ILE A 1 76 ? 17.783 -6.305 -39.622 1.00 89.50 76 ILE A C 1
ATOM 639 O O . ILE A 1 76 ? 17.125 -7.249 -39.208 1.00 89.50 76 ILE A O 1
ATOM 643 N N . LYS A 1 77 ? 17.209 -5.129 -39.935 1.00 89.19 77 LYS A N 1
ATOM 644 C CA . LYS A 1 77 ? 15.760 -4.883 -39.800 1.00 89.19 77 LYS A CA 1
ATOM 645 C C . LYS A 1 77 ? 14.925 -5.930 -40.536 1.00 89.19 77 LYS A C 1
ATOM 647 O O . LYS A 1 77 ? 13.914 -6.389 -40.029 1.00 89.19 77 LYS A O 1
ATOM 652 N N . ARG A 1 78 ? 15.340 -6.290 -41.755 1.00 90.62 78 ARG A N 1
ATOM 653 C CA . ARG A 1 78 ? 14.665 -7.323 -42.553 1.00 90.62 78 ARG A CA 1
ATOM 654 C C . ARG A 1 78 ? 14.827 -8.718 -41.963 1.00 90.62 78 ARG A C 1
ATOM 656 O O . ARG A 1 78 ? 13.908 -9.511 -42.086 1.00 90.62 78 ARG A O 1
ATOM 663 N N . ALA A 1 79 ? 15.981 -9.011 -41.367 1.00 93.00 79 ALA A N 1
ATOM 664 C CA . ALA A 1 79 ? 16.219 -10.288 -40.702 1.00 93.00 79 ALA A CA 1
ATOM 665 C C . ALA A 1 79 ? 15.398 -10.418 -39.407 1.00 93.00 79 ALA A C 1
ATOM 667 O O . ALA A 1 79 ? 14.916 -11.496 -39.096 1.00 93.00 79 ALA A O 1
ATOM 668 N N . LEU A 1 80 ? 15.177 -9.308 -38.699 1.00 91.06 80 LEU A N 1
ATOM 669 C CA . LEU A 1 80 ? 14.352 -9.225 -37.491 1.00 91.06 80 LEU A CA 1
ATOM 670 C C . LEU A 1 80 ? 12.856 -9.000 -37.789 1.00 91.06 80 LEU A C 1
ATOM 672 O O . LEU A 1 80 ? 12.122 -8.553 -36.918 1.00 91.06 80 LEU A O 1
ATOM 676 N N . TYR A 1 81 ? 12.375 -9.281 -39.006 1.00 90.94 81 TYR A N 1
ATOM 677 C CA . TYR A 1 81 ? 10.975 -9.021 -39.382 1.00 90.94 81 TYR A CA 1
ATOM 678 C C . TYR A 1 81 ? 9.959 -9.759 -38.492 1.00 90.94 81 TYR A C 1
ATOM 680 O O . TYR A 1 81 ? 8.896 -9.215 -38.208 1.00 90.94 81 TYR A O 1
ATOM 688 N N . GLU A 1 82 ? 10.298 -10.970 -38.044 1.00 89.38 82 GLU A N 1
ATOM 689 C CA . GLU A 1 82 ? 9.470 -11.778 -37.134 1.00 89.38 82 GLU A CA 1
ATOM 690 C C . GLU A 1 82 ? 9.513 -11.289 -35.674 1.00 89.38 82 GLU A C 1
ATOM 692 O O . GLU A 1 82 ? 8.679 -11.711 -34.884 1.00 89.38 82 GLU A O 1
ATOM 697 N N . TYR A 1 83 ? 10.451 -10.395 -35.334 1.00 87.75 83 TYR A N 1
ATOM 698 C CA . TYR A 1 83 ? 10.675 -9.855 -33.988 1.00 87.75 83 TYR A CA 1
ATOM 699 C C . TYR A 1 83 ? 10.739 -8.318 -34.041 1.00 87.75 83 TYR A C 1
ATOM 701 O O . TYR A 1 83 ? 11.815 -7.735 -33.849 1.00 87.75 83 TYR A O 1
ATOM 709 N N . PRO A 1 84 ? 9.628 -7.636 -34.380 1.00 83.44 84 PRO A N 1
ATOM 710 C CA . PRO A 1 84 ? 9.609 -6.187 -34.570 1.00 83.44 84 PRO A CA 1
ATOM 711 C C . PRO A 1 84 ? 10.049 -5.415 -33.319 1.00 83.44 84 PRO A C 1
ATOM 713 O O . PRO A 1 84 ? 10.758 -4.425 -33.453 1.00 83.44 84 PRO A O 1
ATOM 716 N N . GLU A 1 85 ? 9.733 -5.899 -32.120 1.00 78.44 85 GLU A N 1
ATOM 717 C CA . GLU A 1 85 ? 10.168 -5.325 -30.845 1.00 78.44 85 GLU A CA 1
ATOM 718 C C . GLU A 1 85 ? 11.693 -5.391 -30.657 1.00 78.44 85 GLU A C 1
ATOM 720 O O . GLU A 1 85 ? 12.318 -4.410 -30.253 1.00 78.44 85 GLU A O 1
ATOM 725 N N . VAL A 1 86 ? 12.324 -6.503 -31.050 1.00 83.44 86 VAL A N 1
ATOM 726 C CA . VAL A 1 86 ? 13.789 -6.650 -31.037 1.00 83.44 86 VAL A CA 1
ATOM 727 C C . VAL A 1 86 ? 14.413 -5.798 -32.137 1.00 83.44 86 VAL A C 1
ATOM 729 O O . VAL A 1 86 ? 15.456 -5.187 -31.928 1.00 83.44 86 VAL A O 1
ATOM 732 N N . ALA A 1 87 ? 13.775 -5.714 -33.310 1.00 82.44 87 ALA A N 1
ATOM 733 C CA . ALA A 1 87 ? 14.202 -4.827 -34.386 1.00 82.44 87 ALA A CA 1
ATOM 734 C C . ALA A 1 87 ? 14.179 -3.363 -33.942 1.00 82.44 87 ALA A C 1
ATOM 736 O O . ALA A 1 87 ? 15.118 -2.625 -34.237 1.00 82.44 87 ALA A O 1
ATOM 737 N N . ASP A 1 88 ? 13.135 -2.946 -33.235 1.00 75.94 88 ASP A N 1
ATOM 738 C CA . ASP A 1 88 ? 13.006 -1.589 -32.733 1.00 75.94 88 ASP A CA 1
ATOM 739 C C . ASP A 1 88 ? 14.092 -1.296 -31.703 1.00 75.94 88 ASP A C 1
ATOM 741 O O . ASP A 1 88 ? 14.794 -0.300 -31.870 1.00 75.94 88 ASP A O 1
ATOM 745 N N . VAL A 1 89 ? 14.349 -2.194 -30.743 1.00 72.25 89 VAL A N 1
ATOM 746 C CA . VAL A 1 89 ? 15.486 -2.042 -29.820 1.00 72.25 89 VAL A CA 1
ATOM 747 C C . VAL A 1 89 ? 16.811 -2.012 -30.579 1.00 72.25 89 VAL A C 1
ATOM 749 O O . VAL A 1 89 ? 17.547 -1.049 -30.415 1.00 72.25 89 VAL A O 1
ATOM 752 N N . PHE A 1 90 ? 17.091 -2.955 -31.482 1.00 76.75 90 PHE A N 1
ATOM 753 C CA . PHE A 1 90 ? 18.348 -3.035 -32.245 1.00 76.75 90 PHE A CA 1
ATOM 754 C C . PHE A 1 90 ? 18.615 -1.774 -33.083 1.00 76.75 90 PHE A C 1
ATOM 756 O O . PHE A 1 90 ? 19.743 -1.287 -33.203 1.00 76.75 90 PHE A O 1
ATOM 763 N N . LEU A 1 91 ? 17.572 -1.228 -33.714 1.00 72.62 91 LEU A N 1
ATOM 764 C CA . LEU A 1 91 ? 17.678 -0.068 -34.601 1.00 72.62 91 LEU A CA 1
ATOM 765 C C . LEU A 1 91 ? 17.656 1.257 -33.839 1.00 72.62 91 LEU A C 1
ATOM 767 O O . LEU A 1 91 ? 18.267 2.231 -34.296 1.00 72.62 91 LEU A O 1
ATOM 771 N N . TYR A 1 92 ? 16.970 1.296 -32.697 1.00 63.94 92 TYR A N 1
ATOM 772 C CA . TYR A 1 92 ? 16.998 2.411 -31.758 1.00 63.94 92 TYR A CA 1
ATOM 773 C C . TYR A 1 92 ? 18.332 2.431 -30.983 1.00 63.94 92 TYR A C 1
ATOM 775 O O . TYR A 1 92 ? 18.893 3.509 -30.760 1.00 63.94 92 TYR A O 1
ATOM 783 N N . ALA A 1 93 ? 18.935 1.255 -30.746 1.00 55.94 93 ALA A N 1
ATOM 784 C CA . ALA A 1 93 ? 20.247 0.986 -30.145 1.00 55.94 93 ALA A CA 1
ATOM 785 C C . ALA A 1 93 ? 21.433 1.363 -31.044 1.00 55.94 93 ALA A C 1
ATOM 787 O O . ALA A 1 93 ? 22.452 0.675 -31.161 1.00 55.94 93 ALA A O 1
ATOM 788 N N . 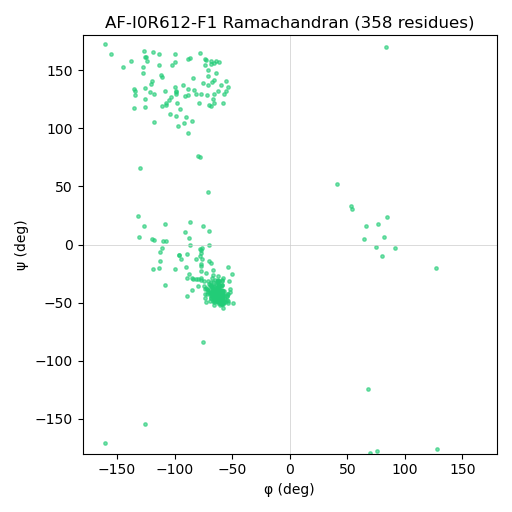THR A 1 94 ? 21.380 2.541 -31.656 1.00 54.75 94 THR A N 1
ATOM 789 C CA . THR A 1 94 ? 22.620 3.146 -32.138 1.00 54.75 94 THR A CA 1
ATOM 790 C C . THR A 1 94 ? 23.465 3.470 -30.910 1.00 54.75 94 THR A C 1
ATOM 792 O O . THR A 1 94 ? 22.977 4.085 -29.966 1.00 54.75 94 THR A O 1
ATOM 795 N N . LYS A 1 95 ? 24.743 3.064 -30.894 1.00 52.31 95 LYS A N 1
ATOM 796 C CA . LYS A 1 95 ? 25.648 3.309 -29.750 1.00 52.31 95 LYS A CA 1
ATOM 797 C C . LYS A 1 95 ? 25.652 4.769 -29.277 1.00 52.31 95 LYS A C 1
ATOM 799 O O . LYS A 1 95 ? 25.956 5.016 -28.123 1.00 52.31 95 LYS A O 1
ATOM 804 N N . GLU A 1 96 ? 25.314 5.715 -30.154 1.00 51.50 96 GLU A N 1
ATOM 805 C CA . GLU A 1 96 ? 25.145 7.139 -29.841 1.00 51.50 96 GLU A CA 1
ATOM 806 C C . GLU A 1 96 ? 23.853 7.436 -29.057 1.00 51.50 96 GLU A C 1
ATOM 808 O O . GLU A 1 96 ? 23.918 8.145 -28.057 1.00 51.50 96 GLU A O 1
ATOM 813 N N . VAL A 1 97 ? 22.703 6.876 -29.456 1.00 59.06 97 VAL A N 1
ATOM 814 C CA . VAL A 1 97 ? 21.433 6.998 -28.713 1.00 59.06 97 VAL A CA 1
ATOM 815 C C . VAL A 1 97 ? 21.530 6.271 -27.374 1.00 59.06 97 VAL A C 1
ATOM 817 O O . VAL A 1 97 ? 21.213 6.864 -26.347 1.00 59.06 97 VAL A O 1
ATOM 820 N N . ASN A 1 98 ? 22.086 5.056 -27.350 1.00 64.31 98 ASN A N 1
ATOM 821 C CA . ASN A 1 98 ? 22.309 4.325 -26.101 1.00 64.31 98 ASN A CA 1
ATOM 822 C C . ASN A 1 98 ? 23.318 5.039 -25.200 1.00 64.31 98 ASN A C 1
ATOM 824 O O . ASN A 1 98 ? 23.087 5.123 -24.002 1.00 64.31 98 ASN A O 1
ATOM 828 N N . ALA A 1 99 ? 24.394 5.624 -25.742 1.00 63.41 99 ALA A N 1
ATOM 829 C CA . ALA A 1 99 ? 25.287 6.473 -24.950 1.00 63.41 99 ALA A CA 1
ATOM 830 C C . ALA A 1 99 ? 24.559 7.706 -24.392 1.00 63.41 99 ALA A C 1
ATOM 832 O O . ALA A 1 99 ? 24.843 8.118 -23.271 1.00 63.41 99 ALA A O 1
ATOM 833 N N . GLY A 1 100 ? 23.604 8.270 -25.138 1.00 72.06 100 GLY A N 1
ATOM 834 C CA . GLY A 1 100 ? 22.725 9.337 -24.664 1.00 72.06 100 GLY A CA 1
ATOM 835 C C . GLY A 1 100 ? 21.838 8.892 -23.501 1.00 72.06 100 GLY A C 1
ATOM 836 O O . GLY A 1 100 ? 21.808 9.565 -22.475 1.00 72.06 100 GLY A O 1
ATOM 837 N N . ILE A 1 101 ? 21.173 7.742 -23.625 1.00 77.88 101 ILE A N 1
ATOM 838 C CA . ILE A 1 101 ? 20.315 7.150 -22.585 1.00 77.88 101 ILE A CA 1
ATOM 839 C C . ILE A 1 101 ? 21.137 6.798 -21.340 1.00 77.88 101 ILE A C 1
ATOM 841 O O . ILE A 1 101 ? 20.792 7.215 -20.236 1.00 77.88 101 ILE A O 1
ATOM 845 N N . TYR A 1 102 ? 22.277 6.125 -21.508 1.00 76.00 102 TYR A N 1
ATOM 846 C CA . TYR A 1 102 ? 23.215 5.854 -20.417 1.00 76.00 102 TYR A CA 1
ATOM 847 C C . TYR A 1 102 ? 23.719 7.146 -19.771 1.00 76.00 102 TYR A C 1
ATOM 849 O O . TYR A 1 102 ? 23.778 7.240 -18.549 1.00 76.00 102 TYR A O 1
ATOM 857 N N . GLY A 1 103 ? 24.030 8.171 -20.567 1.00 76.88 103 GLY A N 1
ATOM 858 C CA . GLY A 1 103 ? 24.410 9.486 -20.062 1.00 76.88 103 GLY A CA 1
ATOM 859 C C . GLY A 1 103 ? 23.306 10.139 -19.226 1.00 76.88 103 GLY A C 1
ATOM 860 O O . GLY A 1 103 ? 23.600 10.718 -18.181 1.00 76.88 103 GLY A O 1
ATOM 861 N N . GLN A 1 104 ? 22.039 10.014 -19.639 1.00 84.31 104 GLN A N 1
ATOM 862 C CA . GLN A 1 104 ? 20.885 10.488 -18.866 1.00 84.31 104 GLN A CA 1
ATOM 863 C C . GLN A 1 104 ? 20.749 9.730 -17.544 1.00 84.31 104 GLN A C 1
ATOM 865 O O . GLN A 1 104 ? 20.617 10.371 -16.502 1.00 84.31 104 GLN A O 1
ATOM 870 N N . ILE A 1 105 ? 20.854 8.398 -17.576 1.00 86.81 105 ILE A N 1
ATOM 871 C CA . ILE A 1 105 ? 20.819 7.546 -16.381 1.00 86.81 105 ILE A CA 1
ATOM 872 C C . ILE A 1 105 ? 21.928 7.959 -15.411 1.00 86.81 105 ILE A C 1
ATOM 874 O O . ILE A 1 105 ? 21.638 8.320 -14.273 1.00 86.81 105 ILE A O 1
ATOM 878 N N . CYS A 1 106 ? 23.186 8.007 -15.862 1.00 78.69 106 CYS A N 1
ATOM 879 C CA . CYS A 1 106 ? 24.314 8.407 -15.020 1.00 78.69 106 CYS A CA 1
ATOM 880 C C . CYS A 1 106 ? 24.118 9.811 -14.432 1.00 78.69 106 CYS A C 1
ATOM 882 O O . CYS A 1 106 ? 24.362 10.016 -13.245 1.00 78.69 106 CYS A O 1
ATOM 884 N N . LYS A 1 107 ? 23.632 10.770 -15.232 1.00 84.69 107 LYS A N 1
ATOM 885 C CA . LYS A 1 107 ? 23.369 12.139 -14.771 1.00 84.69 107 LYS A CA 1
ATOM 886 C C . LYS A 1 107 ? 22.293 12.181 -13.683 1.00 84.69 107 LYS A C 1
ATOM 888 O O . LYS A 1 107 ? 22.496 12.864 -12.681 1.00 84.69 107 LYS A O 1
ATOM 893 N N . GLN A 1 108 ? 21.175 11.471 -13.860 1.00 87.12 108 GLN A N 1
ATOM 894 C CA . GLN A 1 108 ? 20.109 11.421 -12.853 1.00 87.12 108 GLN A CA 1
ATOM 895 C C . GLN A 1 108 ? 20.565 10.698 -11.587 1.00 87.12 108 GLN A C 1
ATOM 897 O O . GLN A 1 108 ? 20.369 11.216 -10.492 1.00 87.12 108 GLN A O 1
ATOM 902 N N . MET A 1 109 ? 21.253 9.563 -11.724 1.00 85.81 109 MET A N 1
ATOM 903 C CA . MET A 1 109 ? 21.819 8.833 -10.589 1.00 85.81 109 MET A CA 1
ATOM 904 C C . MET A 1 109 ? 22.763 9.713 -9.766 1.00 85.81 109 MET A C 1
ATOM 906 O O . MET A 1 109 ? 22.611 9.800 -8.549 1.00 85.81 109 MET A O 1
ATOM 910 N N . SER A 1 110 ? 23.711 10.405 -10.412 1.00 84.69 110 SER A N 1
ATOM 911 C CA . SER A 1 110 ? 24.612 11.330 -9.718 1.00 84.69 110 SER A CA 1
ATOM 912 C C . SER A 1 110 ? 23.843 12.456 -9.030 1.00 84.69 110 SER A C 1
ATOM 914 O O . SER A 1 110 ? 24.089 12.714 -7.855 1.00 84.69 110 SER A O 1
ATOM 916 N N . LYS A 1 111 ? 22.874 13.080 -9.712 1.00 87.62 111 LYS A N 1
ATOM 917 C CA . LYS A 1 111 ? 22.030 14.129 -9.120 1.00 87.62 111 LYS A CA 1
ATOM 918 C C . LYS A 1 111 ? 21.321 13.634 -7.853 1.00 87.62 111 LYS A C 1
ATOM 920 O O . LYS A 1 111 ? 21.419 14.276 -6.817 1.00 87.62 111 LYS A O 1
ATOM 925 N N . ILE A 1 112 ? 20.671 12.472 -7.898 1.00 86.88 112 ILE A N 1
ATOM 926 C CA . ILE A 1 112 ? 19.965 11.898 -6.739 1.00 86.88 112 ILE A CA 1
ATOM 927 C C . ILE A 1 112 ? 20.936 11.594 -5.589 1.00 86.88 112 ILE A C 1
ATOM 929 O O . ILE A 1 112 ? 20.625 11.835 -4.423 1.00 86.88 112 ILE A O 1
ATOM 933 N N . ILE A 1 113 ? 22.128 11.080 -5.899 1.00 84.19 113 ILE A N 1
ATOM 934 C CA . ILE A 1 113 ? 23.129 10.733 -4.884 1.00 84.19 113 ILE A CA 1
ATOM 935 C C . ILE A 1 113 ? 23.656 11.982 -4.166 1.00 84.19 113 ILE A C 1
ATOM 937 O O . ILE A 1 113 ? 23.708 11.979 -2.929 1.00 84.19 113 ILE A O 1
ATOM 941 N N . TYR A 1 114 ? 24.043 13.015 -4.919 1.00 83.25 114 TYR A N 1
ATOM 942 C CA . TYR A 1 114 ? 24.731 14.197 -4.389 1.00 83.25 114 TYR A CA 1
ATOM 943 C C . TYR A 1 114 ? 23.776 15.306 -3.943 1.00 83.25 114 TYR A C 1
ATOM 945 O O . TYR A 1 114 ? 23.949 15.842 -2.849 1.00 83.25 114 TYR A O 1
ATOM 953 N N . ASP A 1 115 ? 22.753 15.602 -4.743 1.00 81.31 115 ASP A N 1
ATOM 954 C CA . ASP A 1 115 ? 21.849 16.738 -4.529 1.00 81.31 115 ASP A CA 1
ATOM 955 C C . ASP A 1 115 ? 20.524 16.312 -3.868 1.00 81.31 115 ASP A C 1
ATOM 957 O O . ASP A 1 115 ? 19.839 17.130 -3.251 1.00 81.31 115 ASP A O 1
ATOM 961 N N . GLY A 1 116 ? 20.170 15.025 -3.970 1.00 78.12 116 GLY A N 1
ATOM 962 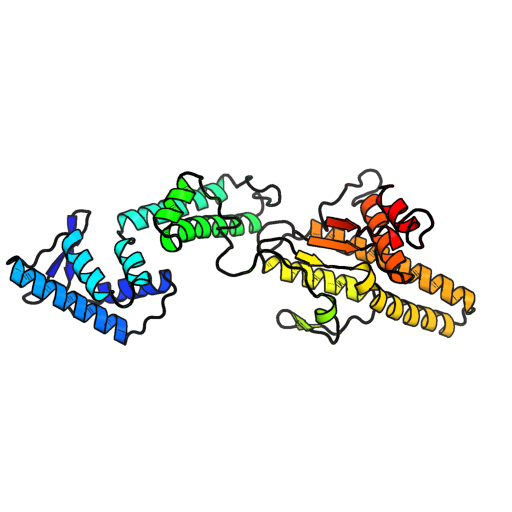C CA . GLY A 1 116 ? 18.871 14.498 -3.551 1.00 78.12 116 GLY A CA 1
ATOM 963 C C . GLY A 1 116 ? 17.742 14.840 -4.532 1.00 78.12 116 GLY A C 1
ATOM 964 O O . GLY A 1 116 ? 17.946 15.458 -5.578 1.00 78.12 116 GLY A O 1
ATOM 965 N N . ASP A 1 117 ? 16.523 14.429 -4.186 1.00 77.44 117 ASP A N 1
ATOM 966 C CA . ASP A 1 117 ? 15.294 14.769 -4.915 1.00 77.44 117 ASP A CA 1
ATOM 967 C C . ASP A 1 117 ? 14.193 15.173 -3.923 1.00 77.44 117 ASP A C 1
ATOM 969 O O . ASP A 1 117 ? 14.000 14.527 -2.897 1.00 77.44 117 ASP A O 1
ATOM 973 N N . ARG A 1 118 ? 13.490 16.272 -4.192 1.00 74.75 118 ARG A N 1
ATOM 974 C CA . ARG A 1 118 ? 12.404 16.793 -3.340 1.00 74.75 118 ARG A CA 1
ATOM 975 C C . ARG A 1 118 ? 11.106 17.008 -4.114 1.00 74.75 118 ARG A C 1
ATOM 977 O O . ARG A 1 118 ? 10.234 17.739 -3.658 1.00 74.75 118 ARG A O 1
ATOM 984 N N . SER A 1 119 ? 10.994 16.419 -5.303 1.00 70.75 119 SER A N 1
ATOM 985 C CA . SER A 1 119 ? 9.790 16.504 -6.132 1.00 70.75 119 SER A CA 1
ATOM 986 C C . SER A 1 119 ? 8.592 15.784 -5.507 1.00 70.75 119 SER A C 1
ATOM 988 O O . SER A 1 119 ? 7.456 16.188 -5.747 1.00 70.75 119 SER A O 1
ATOM 990 N N . ASN A 1 120 ? 8.837 14.773 -4.664 1.00 69.31 120 ASN A N 1
ATOM 991 C CA . ASN A 1 120 ? 7.811 14.072 -3.902 1.00 69.31 120 ASN A CA 1
ATOM 992 C C . ASN A 1 120 ? 7.925 14.376 -2.398 1.00 69.31 120 ASN A C 1
ATOM 994 O O . ASN A 1 120 ? 8.927 14.050 -1.766 1.00 69.31 120 ASN A O 1
ATOM 998 N N . GLY A 1 121 ? 6.875 14.965 -1.819 1.00 69.69 121 GLY A N 1
ATOM 999 C CA . GLY A 1 121 ? 6.817 15.310 -0.396 1.00 69.69 121 GLY A CA 1
ATOM 1000 C C . GLY A 1 121 ? 6.719 14.113 0.558 1.00 69.69 121 GLY A C 1
ATOM 1001 O O . GLY A 1 121 ? 6.947 14.294 1.751 1.00 69.69 121 GLY A O 1
ATOM 1002 N N . SER A 1 122 ? 6.400 12.910 0.063 1.00 68.50 122 SER A N 1
ATOM 1003 C CA . SER A 1 122 ? 6.387 11.684 0.875 1.00 68.50 122 SER A CA 1
ATOM 1004 C C . SER A 1 122 ? 7.729 10.948 0.918 1.00 68.50 122 SER A C 1
ATOM 1006 O O . SER A 1 122 ? 7.859 10.008 1.700 1.00 68.50 122 SER A O 1
ATOM 1008 N N . ILE A 1 123 ? 8.717 11.369 0.116 1.00 77.00 123 ILE A N 1
ATOM 1009 C CA . ILE A 1 123 ? 10.039 10.737 0.024 1.00 77.00 123 ILE A CA 1
ATOM 1010 C C . ILE A 1 123 ? 11.083 11.629 0.695 1.00 77.00 123 ILE A C 1
ATOM 1012 O O . ILE A 1 123 ? 11.349 12.749 0.260 1.00 77.00 123 ILE A O 1
ATOM 1016 N N . ASP A 1 124 ? 11.746 11.103 1.722 1.00 79.88 124 ASP A N 1
ATOM 1017 C CA . ASP A 1 124 ? 12.899 11.770 2.326 1.00 79.88 124 ASP A CA 1
ATOM 1018 C C . ASP A 1 124 ? 14.190 11.365 1.602 1.00 79.88 124 ASP A C 1
ATOM 1020 O O . ASP A 1 124 ? 14.801 10.340 1.908 1.00 79.88 124 ASP A O 1
ATOM 1024 N N . SER A 1 125 ? 14.635 12.180 0.642 1.00 79.69 125 SER A N 1
ATOM 1025 C CA . SER A 1 125 ? 15.859 11.923 -0.132 1.00 79.69 125 SER A CA 1
ATOM 1026 C C . SER A 1 125 ? 17.169 12.077 0.643 1.00 79.69 125 SER A C 1
ATOM 1028 O O . SER A 1 125 ? 18.238 11.841 0.074 1.00 79.69 125 SER A O 1
ATOM 1030 N N . SER A 1 126 ? 17.130 12.428 1.933 1.00 82.06 126 SER A N 1
ATOM 1031 C CA . SER A 1 126 ? 18.310 12.324 2.799 1.00 82.06 126 SER A CA 1
ATOM 1032 C C . SER A 1 126 ? 18.638 10.868 3.157 1.00 82.06 126 SER A C 1
ATOM 1034 O O . SER A 1 126 ? 19.800 10.539 3.409 1.00 82.06 126 SER A O 1
ATOM 1036 N N . LEU A 1 127 ? 17.641 9.980 3.108 1.00 83.50 127 LEU A N 1
ATOM 1037 C CA . LEU A 1 127 ? 17.769 8.584 3.505 1.00 83.50 127 LEU A CA 1
ATOM 1038 C C . LEU A 1 127 ? 18.324 7.711 2.378 1.00 83.50 127 LEU A C 1
ATOM 1040 O O . LEU A 1 127 ? 18.007 7.871 1.198 1.00 83.50 127 LEU A O 1
ATOM 1044 N N . VAL A 1 128 ? 19.148 6.729 2.752 1.00 84.06 128 VAL A N 1
ATOM 1045 C CA . VAL A 1 128 ? 19.801 5.819 1.795 1.00 84.06 128 VAL A CA 1
ATOM 1046 C C . VAL A 1 128 ? 18.785 4.938 1.061 1.00 84.06 128 VAL A C 1
ATOM 1048 O O . VAL A 1 128 ? 18.934 4.724 -0.141 1.00 84.06 128 VAL A O 1
ATOM 1051 N N . SER A 1 129 ? 17.755 4.442 1.755 1.00 82.44 129 SER A N 1
ATOM 1052 C CA . SER A 1 129 ? 16.665 3.656 1.157 1.00 82.44 129 SER A CA 1
ATOM 1053 C C . SER A 1 129 ? 15.915 4.462 0.095 1.00 82.44 129 SER A C 1
ATOM 1055 O O . SER A 1 129 ? 15.774 4.003 -1.036 1.00 82.44 129 SER A O 1
ATOM 1057 N N . SER A 1 130 ? 15.548 5.702 0.415 1.00 83.31 130 SER A N 1
ATOM 1058 C CA . SER A 1 130 ? 14.873 6.624 -0.500 1.00 83.31 130 SER A CA 1
ATOM 1059 C C . SER A 1 130 ? 15.705 6.945 -1.737 1.00 83.31 130 SER A C 1
ATOM 1061 O O . SER A 1 130 ? 15.193 6.914 -2.851 1.00 83.31 130 SER A O 1
ATOM 1063 N N . LYS A 1 131 ? 17.016 7.185 -1.579 1.00 86.44 131 LYS A N 1
ATOM 1064 C CA . LYS A 1 131 ? 17.917 7.406 -2.724 1.00 86.44 131 LYS A CA 1
ATOM 1065 C C . LYS A 1 131 ? 17.959 6.205 -3.669 1.00 86.44 131 LYS A C 1
ATOM 1067 O O . LYS A 1 131 ? 17.997 6.399 -4.880 1.00 86.44 131 LYS A O 1
ATOM 1072 N N . ARG A 1 132 ? 17.945 4.974 -3.142 1.00 87.38 132 ARG A N 1
ATOM 1073 C CA . ARG A 1 132 ? 17.904 3.757 -3.972 1.00 87.38 132 ARG A CA 1
ATOM 1074 C C . ARG A 1 132 ? 16.606 3.675 -4.770 1.00 87.38 132 ARG A C 1
ATOM 1076 O O . ARG A 1 132 ? 16.671 3.438 -5.971 1.00 87.38 132 ARG A O 1
ATOM 1083 N N . ALA A 1 133 ? 15.466 3.929 -4.135 1.00 86.44 133 ALA A N 1
ATOM 1084 C CA . ALA A 1 133 ? 14.177 3.915 -4.819 1.00 86.44 133 ALA A CA 1
ATOM 1085 C C . ALA A 1 133 ? 14.068 5.012 -5.892 1.00 86.44 133 ALA A C 1
ATOM 1087 O O . ALA A 1 133 ? 13.635 4.736 -7.005 1.00 86.44 133 ALA A O 1
ATOM 1088 N N . LEU A 1 134 ? 14.555 6.226 -5.608 1.00 87.56 134 LEU A N 1
ATOM 1089 C CA . LEU A 1 134 ? 14.612 7.325 -6.581 1.00 87.56 134 LEU A CA 1
ATOM 1090 C C . LEU A 1 134 ? 15.497 6.996 -7.791 1.00 87.56 134 LEU A C 1
ATOM 1092 O O . LEU A 1 134 ? 15.184 7.389 -8.911 1.00 87.56 134 LEU A O 1
ATOM 1096 N N . ILE A 1 135 ? 16.609 6.280 -7.583 1.00 89.00 135 ILE A N 1
ATOM 1097 C CA . ILE A 1 135 ? 17.460 5.812 -8.685 1.00 89.00 135 ILE A CA 1
ATOM 1098 C C . ILE A 1 135 ? 16.686 4.843 -9.578 1.00 89.00 135 ILE A C 1
ATOM 1100 O O . ILE A 1 135 ? 16.733 4.999 -10.797 1.00 89.00 135 ILE A O 1
ATOM 1104 N N . VAL A 1 136 ? 15.983 3.873 -8.985 1.00 88.38 136 VAL A N 1
ATOM 1105 C CA . VAL A 1 136 ? 15.152 2.925 -9.739 1.00 88.38 136 VAL A CA 1
ATOM 1106 C C . VAL A 1 136 ? 14.081 3.683 -10.522 1.00 88.38 136 VAL A C 1
ATOM 1108 O O . VAL A 1 136 ? 14.046 3.562 -11.739 1.00 88.38 136 VAL A O 1
ATOM 1111 N N . ASP A 1 137 ? 13.316 4.564 -9.874 1.00 88.19 137 ASP A N 1
ATOM 1112 C CA . ASP A 1 137 ? 12.294 5.398 -10.524 1.00 88.19 137 ASP A CA 1
ATOM 1113 C C . ASP A 1 137 ? 12.854 6.217 -11.703 1.00 88.19 137 ASP A C 1
ATOM 1115 O O . ASP A 1 137 ? 12.258 6.265 -12.780 1.00 88.19 137 ASP A O 1
ATOM 1119 N N . ALA A 1 138 ? 14.028 6.834 -11.543 1.00 89.19 138 ALA A N 1
ATOM 1120 C CA . ALA A 1 138 ? 14.660 7.608 -12.609 1.00 89.19 138 ALA A CA 1
ATOM 1121 C C . ALA A 1 138 ? 15.110 6.733 -13.788 1.00 89.19 138 ALA A C 1
ATOM 1123 O O . ALA A 1 138 ? 14.919 7.119 -14.944 1.00 89.19 138 ALA A O 1
ATOM 1124 N N . VAL A 1 139 ? 15.705 5.569 -13.510 1.00 90.06 139 VAL A N 1
ATOM 1125 C CA . VAL A 1 139 ? 16.107 4.604 -14.542 1.00 90.06 139 VAL A CA 1
ATOM 1126 C C . VAL A 1 139 ? 14.879 4.114 -15.298 1.00 90.06 139 VAL A C 1
ATOM 1128 O O . VAL A 1 139 ? 14.862 4.188 -16.524 1.00 90.06 139 VAL A O 1
ATOM 1131 N N . GLU A 1 140 ? 13.840 3.704 -14.577 1.00 89.00 140 GLU A N 1
ATOM 1132 C CA . GLU A 1 140 ? 12.585 3.195 -15.123 1.00 89.00 140 GLU A CA 1
ATOM 1133 C C . GLU A 1 140 ? 11.854 4.237 -15.975 1.00 89.00 140 GLU A C 1
ATOM 1135 O O . GLU A 1 140 ? 11.414 3.940 -17.081 1.00 89.00 140 GLU A O 1
ATOM 1140 N N . LYS A 1 141 ? 11.800 5.504 -15.547 1.00 89.62 141 LYS A N 1
ATOM 1141 C CA . LYS A 1 141 ? 11.240 6.593 -16.369 1.00 89.62 141 LYS A CA 1
ATOM 1142 C C . LYS A 1 141 ? 11.986 6.762 -17.694 1.00 89.62 141 LYS A C 1
ATOM 1144 O O . LYS A 1 141 ? 11.367 6.960 -18.746 1.00 89.62 141 LYS A O 1
ATOM 1149 N N . ILE A 1 142 ? 13.318 6.709 -17.656 1.00 88.38 142 ILE A N 1
ATOM 1150 C CA . ILE A 1 142 ? 14.152 6.861 -18.853 1.00 88.38 142 ILE A CA 1
ATOM 1151 C C . ILE A 1 142 ? 13.970 5.657 -19.782 1.00 88.38 142 ILE A C 1
ATOM 1153 O O . ILE A 1 142 ? 13.791 5.845 -20.985 1.00 88.38 142 ILE A O 1
ATOM 1157 N N . THR A 1 143 ? 13.992 4.432 -19.260 1.00 86.00 143 THR A N 1
ATOM 1158 C CA . THR A 1 143 ? 13.826 3.224 -20.078 1.00 86.00 143 THR A CA 1
ATOM 1159 C C . THR A 1 143 ? 12.408 3.117 -20.631 1.00 86.00 143 THR A C 1
ATOM 1161 O O . THR A 1 143 ? 12.251 2.895 -21.829 1.00 86.00 143 THR A O 1
ATOM 1164 N N . TYR A 1 144 ? 11.380 3.375 -19.821 1.00 87.25 144 TYR A N 1
ATOM 1165 C CA . TYR A 1 144 ? 9.981 3.332 -20.242 1.00 87.25 144 TYR A CA 1
ATOM 1166 C C . TYR A 1 144 ? 9.696 4.298 -21.387 1.00 87.25 144 TYR A C 1
ATOM 1168 O O . TYR A 1 144 ? 9.202 3.892 -22.440 1.00 87.25 144 TYR A O 1
ATOM 1176 N N . SER A 1 145 ? 10.096 5.560 -21.234 1.00 86.31 145 SER A N 1
ATOM 1177 C CA . SER A 1 145 ? 9.897 6.560 -22.284 1.00 86.31 145 SER A CA 1
ATOM 1178 C C . SER A 1 145 ? 10.627 6.220 -23.587 1.00 86.31 145 SER A C 1
ATOM 1180 O O . SER A 1 145 ? 10.095 6.494 -24.660 1.00 86.31 145 SER A O 1
ATOM 1182 N N . ASN A 1 146 ? 11.817 5.610 -23.523 1.00 82.06 146 ASN A N 1
ATOM 1183 C CA . ASN A 1 146 ? 12.646 5.338 -24.702 1.00 82.06 146 ASN A CA 1
ATOM 1184 C C . ASN A 1 146 ? 12.371 3.995 -25.390 1.00 82.06 146 ASN A C 1
ATOM 1186 O O . ASN A 1 146 ? 12.589 3.904 -26.599 1.00 82.06 146 ASN A O 1
ATOM 1190 N N . TYR A 1 147 ? 11.911 2.981 -24.657 1.00 80.06 147 TYR A N 1
ATOM 1191 C CA . TYR A 1 147 ? 11.778 1.614 -25.176 1.00 80.06 147 TYR A CA 1
ATOM 1192 C C . TYR A 1 147 ? 10.344 1.081 -25.180 1.00 80.06 147 TYR A C 1
ATOM 1194 O O . TYR A 1 147 ? 10.065 0.160 -25.938 1.00 80.06 147 TYR A O 1
ATOM 1202 N N . HIS A 1 148 ? 9.434 1.645 -24.379 1.00 82.81 148 HIS A N 1
ATOM 1203 C CA . HIS A 1 148 ? 8.074 1.111 -24.228 1.00 82.81 148 HIS A CA 1
ATOM 1204 C C . HIS A 1 148 ? 6.974 2.020 -24.786 1.00 82.81 148 HIS A C 1
ATOM 1206 O O . HIS A 1 148 ? 5.856 1.555 -24.975 1.00 82.81 148 HIS A O 1
ATOM 1212 N N . LEU A 1 149 ? 7.283 3.286 -25.077 1.00 83.94 149 LEU A N 1
ATOM 1213 C CA . LEU A 1 149 ? 6.358 4.197 -25.752 1.00 83.94 149 LEU A CA 1
ATOM 1214 C C . LEU A 1 149 ? 6.561 4.191 -27.262 1.00 83.94 149 LEU A C 1
ATOM 1216 O O . LEU A 1 149 ? 7.705 4.286 -27.735 1.00 83.94 149 LEU A O 1
ATOM 1220 N N . ALA A 1 150 ? 5.448 4.184 -27.995 1.00 84.25 150 ALA A N 1
ATOM 1221 C CA . ALA A 1 150 ? 5.438 4.460 -29.421 1.00 84.25 150 ALA A CA 1
ATOM 1222 C C . ALA A 1 150 ? 5.944 5.895 -29.703 1.00 84.25 150 ALA A C 1
ATOM 1224 O O . ALA A 1 150 ? 5.929 6.756 -28.816 1.00 84.25 150 ALA A O 1
ATOM 1225 N N . PRO A 1 151 ? 6.451 6.186 -30.917 1.00 81.69 151 PRO A N 1
ATOM 1226 C CA . PRO A 1 151 ? 7.039 7.492 -31.222 1.00 81.69 151 PRO A CA 1
ATOM 1227 C C . PRO A 1 151 ? 6.100 8.684 -30.991 1.00 81.69 151 PRO A C 1
ATOM 1229 O O . PRO A 1 151 ? 6.543 9.707 -30.477 1.00 81.69 151 PRO A O 1
ATOM 1232 N N . ASP A 1 152 ? 4.824 8.540 -31.338 1.00 89.38 152 ASP A N 1
ATOM 1233 C CA . ASP A 1 152 ? 3.773 9.543 -31.151 1.00 89.38 152 ASP A CA 1
ATOM 1234 C C . ASP A 1 152 ? 3.399 9.724 -29.673 1.00 89.38 152 ASP A C 1
ATOM 1236 O O . ASP A 1 152 ? 3.266 10.852 -29.203 1.00 89.38 152 ASP A O 1
ATOM 1240 N N . GLU A 1 153 ? 3.318 8.637 -28.903 1.00 90.62 153 GLU A N 1
ATOM 1241 C CA . GLU A 1 153 ? 3.119 8.694 -27.447 1.00 90.62 153 GLU A CA 1
ATOM 1242 C C . GLU A 1 153 ? 4.284 9.399 -26.741 1.00 90.62 153 GLU A C 1
ATOM 1244 O O . GLU A 1 153 ? 4.089 10.184 -25.813 1.00 90.62 153 GLU A O 1
ATOM 1249 N N . ARG A 1 154 ? 5.516 9.144 -27.194 1.00 87.75 154 ARG A N 1
ATOM 1250 C CA . ARG A 1 154 ? 6.723 9.787 -26.670 1.00 87.75 154 ARG A CA 1
ATOM 1251 C C . ARG A 1 154 ? 6.761 11.275 -26.993 1.00 87.75 154 ARG A C 1
ATOM 1253 O O . ARG A 1 154 ? 7.158 12.064 -26.139 1.00 87.75 154 ARG A O 1
ATOM 1260 N N . GLU A 1 155 ? 6.380 11.659 -28.207 1.00 88.56 155 GLU A N 1
ATOM 1261 C CA . GLU A 1 155 ? 6.244 13.064 -28.598 1.00 88.56 155 GLU A CA 1
ATOM 1262 C C . GLU A 1 155 ? 5.179 13.754 -27.739 1.00 88.56 155 GLU A C 1
ATOM 1264 O O . GLU A 1 155 ? 5.476 14.761 -27.102 1.00 88.56 155 GLU A O 1
ATOM 1269 N N . ALA A 1 156 ? 4.002 13.142 -27.584 1.00 94.00 156 ALA A N 1
ATOM 1270 C CA . ALA A 1 156 ? 2.939 13.653 -26.724 1.00 94.00 156 ALA A CA 1
ATOM 1271 C C . ALA A 1 156 ? 3.371 13.799 -25.253 1.00 94.00 156 ALA A C 1
ATOM 1273 O O . ALA A 1 156 ? 2.999 14.773 -24.596 1.00 94.00 156 ALA A O 1
ATOM 1274 N N . LEU A 1 157 ? 4.161 12.857 -24.726 1.00 92.06 157 LEU A N 1
ATOM 1275 C CA . LEU A 1 157 ? 4.731 12.944 -23.380 1.00 92.06 157 LEU A CA 1
ATOM 1276 C C . LEU A 1 157 ? 5.735 14.103 -23.265 1.00 92.06 157 LEU A C 1
ATOM 1278 O O . LEU A 1 157 ? 5.689 14.855 -22.294 1.00 92.06 157 LEU A O 1
ATOM 1282 N N . ASN A 1 158 ? 6.634 14.255 -24.242 1.00 87.25 158 ASN A N 1
ATOM 1283 C CA . ASN A 1 158 ? 7.661 15.303 -24.245 1.00 87.25 158 ASN A CA 1
ATOM 1284 C C . ASN A 1 158 ? 7.067 16.710 -24.402 1.00 87.25 158 ASN A C 1
ATOM 1286 O O . ASN A 1 158 ? 7.547 17.649 -23.767 1.00 87.25 158 ASN A O 1
ATOM 1290 N N . ASP A 1 159 ? 6.017 16.838 -25.209 1.00 94.12 159 ASP A N 1
ATOM 1291 C CA . ASP A 1 159 ? 5.281 18.084 -25.432 1.00 94.12 159 ASP A CA 1
ATOM 1292 C C . ASP A 1 159 ? 4.314 18.413 -24.281 1.00 94.12 159 ASP A C 1
ATOM 1294 O O . ASP A 1 159 ? 3.765 19.514 -24.216 1.00 94.12 159 ASP A O 1
ATOM 1298 N N . GLY A 1 160 ? 4.100 17.470 -23.357 1.00 93.50 160 GLY A N 1
ATOM 1299 C CA . GLY A 1 160 ? 3.196 17.629 -22.220 1.00 93.50 160 GLY A CA 1
ATOM 1300 C C . GLY A 1 160 ? 1.710 17.507 -22.570 1.00 93.50 160 GLY A C 1
ATOM 1301 O O . GLY A 1 160 ? 0.869 17.914 -21.771 1.00 93.50 160 GLY A O 1
ATOM 1302 N N . TYR A 1 161 ? 1.365 16.936 -23.730 1.00 96.38 161 TYR A N 1
ATOM 1303 C CA . TYR A 1 161 ? -0.019 16.587 -24.077 1.00 96.38 161 TYR A CA 1
ATOM 1304 C C . TYR A 1 161 ? -0.576 15.478 -23.185 1.00 96.38 161 TYR A C 1
ATOM 1306 O O . TYR A 1 161 ? -1.777 15.450 -22.912 1.00 96.38 161 TYR A O 1
ATOM 1314 N N . ILE A 1 162 ? 0.289 14.565 -22.736 1.00 94.56 162 ILE A N 1
ATOM 1315 C CA . ILE A 1 162 ? -0.068 13.495 -21.806 1.00 94.56 162 ILE A CA 1
ATOM 1316 C C . ILE A 1 162 ? 0.868 13.485 -20.602 1.00 94.56 162 ILE A C 1
ATOM 1318 O O . ILE A 1 162 ? 2.034 13.868 -20.685 1.00 94.56 162 ILE A O 1
ATOM 1322 N N . TYR A 1 163 ? 0.352 12.990 -19.480 1.00 92.38 163 TYR A N 1
ATOM 1323 C CA . TYR A 1 163 ? 1.130 12.714 -18.281 1.00 92.38 163 TYR A CA 1
ATOM 1324 C C . TYR A 1 163 ? 0.918 11.261 -17.865 1.00 92.38 163 TYR A C 1
ATOM 1326 O O . TYR A 1 163 ? -0.202 10.842 -17.567 1.00 92.38 163 TYR A O 1
ATOM 1334 N N . ILE A 1 164 ? 1.998 10.483 -17.853 1.00 91.06 164 ILE A N 1
ATOM 1335 C CA . ILE A 1 164 ? 1.958 9.080 -17.444 1.00 91.06 164 ILE A CA 1
ATOM 1336 C C . ILE A 1 164 ? 2.249 9.013 -15.945 1.00 91.06 164 ILE A C 1
ATOM 1338 O O . ILE A 1 164 ? 3.392 9.167 -15.511 1.00 91.06 164 ILE A O 1
ATOM 1342 N N . HIS A 1 165 ? 1.197 8.781 -15.161 1.00 89.12 165 HIS A N 1
ATOM 1343 C CA . HIS A 1 165 ? 1.304 8.574 -13.719 1.00 89.12 165 HIS A CA 1
ATOM 1344 C C . HIS A 1 165 ? 2.184 7.364 -13.395 1.00 89.12 165 HIS A C 1
ATOM 1346 O O . HIS A 1 165 ? 2.076 6.318 -14.045 1.00 89.12 165 HIS A O 1
ATOM 1352 N N . ASP A 1 166 ? 3.044 7.538 -12.388 1.00 86.56 166 ASP A N 1
ATOM 1353 C CA . ASP A 1 166 ? 3.891 6.492 -11.805 1.00 86.56 166 ASP A CA 1
ATOM 1354 C C . ASP A 1 166 ? 4.734 5.733 -12.840 1.00 86.56 166 ASP A C 1
ATOM 1356 O O . ASP A 1 166 ? 5.011 4.546 -12.696 1.00 86.56 166 ASP A O 1
ATOM 1360 N N . MET A 1 167 ? 5.165 6.430 -13.900 1.00 89.38 167 MET A N 1
ATOM 1361 C CA . MET A 1 167 ? 5.894 5.844 -15.031 1.00 89.38 167 MET A CA 1
ATOM 1362 C C . MET A 1 167 ? 7.126 5.026 -14.609 1.00 89.38 167 MET A C 1
ATOM 1364 O O . MET A 1 167 ? 7.441 4.038 -15.263 1.00 89.38 167 MET A O 1
ATOM 1368 N N . GLY A 1 168 ? 7.792 5.403 -13.512 1.00 86.94 168 GLY A N 1
ATOM 1369 C CA . GLY A 1 168 ? 8.955 4.684 -12.988 1.00 86.94 168 GLY A CA 1
ATOM 1370 C C . GLY A 1 168 ? 8.641 3.401 -12.207 1.00 86.94 168 GLY A C 1
ATOM 1371 O O . GLY A 1 168 ? 9.563 2.710 -11.803 1.00 86.94 168 GLY A O 1
ATOM 1372 N N . PHE A 1 169 ? 7.367 3.068 -11.990 1.00 83.69 169 PHE A N 1
ATOM 1373 C CA . PHE A 1 169 ? 6.935 1.875 -11.247 1.00 83.69 169 PHE A CA 1
ATOM 1374 C C . PHE A 1 169 ? 5.868 1.062 -11.994 1.00 83.69 169 PHE A C 1
ATOM 1376 O O . PHE A 1 169 ? 5.277 0.145 -11.444 1.00 83.69 169 PHE A O 1
ATOM 1383 N N . ARG A 1 170 ? 5.559 1.418 -13.245 1.00 81.69 170 ARG A N 1
ATOM 1384 C CA . ARG A 1 170 ? 4.376 0.904 -13.950 1.00 81.69 170 ARG A CA 1
ATOM 1385 C C . ARG A 1 170 ? 4.530 -0.527 -14.483 1.00 81.69 170 ARG A C 1
ATOM 1387 O O . ARG A 1 170 ? 3.539 -1.127 -14.885 1.00 81.69 170 ARG A O 1
ATOM 1394 N N . ARG A 1 171 ? 5.757 -1.047 -14.579 1.00 77.12 171 ARG A N 1
ATOM 1395 C CA . ARG A 1 171 ? 6.039 -2.282 -15.334 1.00 77.12 171 ARG A CA 1
ATOM 1396 C C . ARG A 1 171 ? 5.736 -3.565 -14.567 1.00 77.12 171 ARG A C 1
ATOM 1398 O O . ARG A 1 171 ? 5.428 -4.568 -15.199 1.00 77.12 171 ARG A O 1
ATOM 1405 N N . ASP A 1 172 ? 5.848 -3.545 -13.248 1.00 75.31 172 ASP A N 1
ATOM 1406 C CA . ASP A 1 172 ? 5.932 -4.747 -12.416 1.00 75.31 172 ASP A CA 1
ATOM 1407 C C . ASP A 1 172 ? 4.714 -4.968 -11.513 1.00 75.31 172 ASP A C 1
ATOM 1409 O O . ASP A 1 172 ? 4.614 -6.020 -10.884 1.00 75.31 172 ASP A O 1
ATOM 1413 N N . THR A 1 173 ? 3.769 -4.022 -11.453 1.00 86.00 173 THR A N 1
ATOM 1414 C CA . THR A 1 173 ? 2.647 -4.120 -10.512 1.00 86.00 173 THR A CA 1
ATOM 1415 C C . THR A 1 173 ? 1.429 -3.250 -10.870 1.00 86.00 173 THR A C 1
ATOM 1417 O O . THR A 1 173 ? 1.317 -2.701 -11.965 1.00 86.00 173 THR A O 1
ATOM 1420 N N . VAL A 1 174 ? 0.468 -3.169 -9.948 1.00 89.94 174 VAL A N 1
ATOM 1421 C CA . VAL A 1 174 ? -0.769 -2.391 -10.007 1.00 89.94 174 VAL A CA 1
ATOM 1422 C C . VAL A 1 174 ? -0.655 -1.077 -9.225 1.00 89.94 174 VAL A C 1
ATOM 1424 O O . VAL A 1 174 ? 0.221 -0.887 -8.381 1.00 89.94 174 VAL A O 1
ATOM 1427 N N . ASN A 1 175 ? -1.594 -0.164 -9.486 1.00 90.69 175 ASN A N 1
ATOM 1428 C CA . ASN A 1 175 ? -1.653 1.131 -8.815 1.00 90.69 175 ASN A CA 1
ATOM 1429 C C . ASN A 1 175 ? -2.190 1.013 -7.381 1.00 90.69 175 ASN A C 1
ATOM 1431 O O . ASN A 1 175 ? -1.431 0.945 -6.422 1.00 90.69 175 ASN A O 1
ATOM 1435 N N . CYS A 1 176 ? -3.510 0.992 -7.228 1.00 93.06 176 CYS A N 1
ATOM 1436 C CA . CYS A 1 176 ? -4.186 1.006 -5.939 1.00 93.06 176 CYS A CA 1
ATOM 1437 C C . CYS A 1 176 ? -5.138 -0.182 -5.804 1.00 93.06 176 CYS A C 1
ATOM 1439 O O . CYS A 1 176 ? -5.542 -0.784 -6.801 1.00 93.06 176 CYS A O 1
ATOM 1441 N N . CYS A 1 177 ? -5.512 -0.506 -4.567 1.00 94.50 177 CYS A N 1
ATOM 1442 C CA . CYS A 1 177 ? -6.489 -1.556 -4.291 1.00 94.50 177 CYS A CA 1
ATOM 1443 C C . CYS A 1 177 ? -7.371 -1.240 -3.075 1.00 94.50 177 CYS A C 1
ATOM 1445 O O . CYS A 1 177 ? -6.969 -0.530 -2.146 1.00 94.50 177 CYS A O 1
ATOM 1447 N N . LEU A 1 178 ? -8.583 -1.801 -3.101 1.00 96.56 178 LEU A N 1
ATOM 1448 C CA . LEU A 1 178 ? -9.359 -2.108 -1.904 1.00 96.56 178 LEU A CA 1
ATOM 1449 C C . LEU A 1 178 ? -8.973 -3.531 -1.512 1.00 96.56 178 LEU A C 1
ATOM 1451 O O . LEU A 1 178 ? -9.260 -4.467 -2.258 1.00 96.56 178 LEU A O 1
ATOM 1455 N N . PHE A 1 179 ? -8.244 -3.677 -0.415 1.00 96.50 179 PHE A N 1
ATOM 1456 C CA . PHE A 1 179 ? -7.659 -4.955 -0.048 1.00 96.50 179 PHE A CA 1
ATOM 1457 C C . PHE A 1 179 ? -8.633 -5.767 0.800 1.00 96.50 179 PHE A C 1
ATOM 1459 O O . PHE A 1 179 ? -9.138 -5.273 1.810 1.00 96.50 179 PHE A O 1
ATOM 1466 N N . ASP A 1 180 ? -8.876 -7.015 0.404 1.00 96.25 180 ASP A N 1
ATOM 1467 C CA . ASP A 1 180 ? -9.732 -7.941 1.144 1.00 96.25 180 ASP A CA 1
ATOM 1468 C C . ASP A 1 180 ? -8.980 -8.515 2.353 1.00 96.25 180 ASP A C 1
ATOM 1470 O O . ASP A 1 180 ? -8.485 -9.640 2.356 1.00 96.25 180 ASP A O 1
ATOM 1474 N N . MET A 1 181 ? -8.838 -7.680 3.384 1.00 97.12 181 MET A N 1
ATOM 1475 C CA . MET A 1 181 ? -8.137 -8.041 4.614 1.00 97.12 181 MET A CA 1
ATOM 1476 C C . MET A 1 181 ? -8.863 -9.161 5.371 1.00 97.12 181 MET A C 1
ATOM 1478 O O . MET A 1 181 ? -8.208 -9.970 6.018 1.00 97.12 181 MET A O 1
ATOM 1482 N N . ALA A 1 182 ? -10.195 -9.241 5.270 1.00 96.31 182 ALA A N 1
ATOM 1483 C CA . ALA A 1 182 ? -10.975 -10.294 5.917 1.00 96.31 182 ALA A CA 1
ATOM 1484 C C . ALA A 1 182 ? -10.597 -11.671 5.362 1.00 96.31 182 ALA A C 1
ATOM 1486 O O . ALA A 1 182 ? -10.270 -12.569 6.133 1.00 96.31 182 ALA A O 1
ATOM 1487 N N . ALA A 1 183 ? -10.546 -11.805 4.033 1.00 95.94 183 ALA A N 1
ATOM 1488 C CA . ALA A 1 183 ? -10.149 -13.052 3.387 1.00 95.94 183 ALA A CA 1
ATOM 1489 C C . ALA A 1 183 ? -8.710 -13.475 3.718 1.00 95.94 183 ALA A C 1
ATOM 1491 O O . ALA A 1 183 ? -8.423 -14.666 3.743 1.00 95.94 183 ALA A O 1
ATOM 1492 N N . VAL A 1 184 ? -7.809 -12.518 3.967 1.00 95.44 184 VAL A N 1
ATOM 1493 C CA . VAL A 1 184 ? -6.426 -12.819 4.368 1.00 95.44 184 VAL A CA 1
ATOM 1494 C C . VAL A 1 184 ? -6.353 -13.312 5.809 1.00 95.44 184 VAL A C 1
ATOM 1496 O O . VAL A 1 184 ? -5.609 -14.243 6.093 1.00 95.44 184 VAL A O 1
ATOM 1499 N N . LEU A 1 185 ? -7.095 -12.698 6.732 1.00 96.56 185 LEU A N 1
ATOM 1500 C CA . LEU A 1 185 ? -7.032 -13.087 8.141 1.00 96.56 185 LEU A CA 1
ATOM 1501 C C . LEU A 1 185 ? -7.810 -14.380 8.436 1.00 96.56 185 LEU A C 1
ATOM 1503 O O . LEU A 1 185 ? -7.437 -15.108 9.355 1.00 96.56 185 LEU A O 1
ATOM 1507 N N . ASP A 1 186 ? -8.884 -14.659 7.698 1.00 95.31 186 ASP A N 1
ATOM 1508 C CA . ASP A 1 186 ? -9.737 -15.830 7.906 1.00 95.31 186 ASP A CA 1
ATOM 1509 C C . ASP A 1 186 ? -9.027 -17.133 7.511 1.00 95.31 186 ASP A C 1
ATOM 1511 O O . ASP A 1 186 ? -8.641 -17.334 6.364 1.00 95.31 186 ASP A O 1
ATOM 1515 N N . GLY A 1 187 ? -8.877 -18.055 8.466 1.00 91.38 187 GLY A N 1
ATOM 1516 C CA . GLY A 1 187 ? -8.191 -19.335 8.250 1.00 91.38 187 GLY A CA 1
ATOM 1517 C C . GLY A 1 187 ? -6.660 -19.264 8.170 1.00 91.38 187 GLY A C 1
ATOM 1518 O O . GLY A 1 187 ? -6.024 -20.317 8.099 1.00 91.38 187 GLY A O 1
ATOM 1519 N N . GLY A 1 188 ? -6.074 -18.067 8.252 1.00 93.31 188 GLY A N 1
ATOM 1520 C CA . GLY A 1 188 ? -4.631 -17.859 8.169 1.00 93.31 188 GLY A CA 1
ATOM 1521 C C . GLY A 1 188 ? -4.094 -17.781 6.737 1.00 93.31 188 GLY A C 1
ATOM 1522 O O . GLY A 1 188 ? -4.789 -18.052 5.758 1.00 93.31 188 GLY A O 1
ATOM 1523 N N . PHE A 1 189 ? -2.832 -17.381 6.612 1.00 95.88 189 PHE A N 1
ATOM 1524 C CA . PHE A 1 189 ? -2.177 -17.129 5.330 1.00 95.88 189 PHE A CA 1
ATOM 1525 C C . PHE A 1 189 ? -0.660 -17.279 5.438 1.00 95.88 189 PHE A C 1
ATOM 1527 O O . PHE A 1 189 ? -0.079 -17.242 6.520 1.00 95.88 189 PHE A O 1
ATOM 1534 N N . GLU A 1 190 ? 0.006 -17.404 4.295 1.00 94.62 190 GLU A N 1
ATOM 1535 C CA . GLU A 1 190 ? 1.463 -17.376 4.214 1.00 94.62 190 GLU A CA 1
ATOM 1536 C C . GLU A 1 190 ? 1.942 -15.984 3.790 1.00 94.62 190 GLU A C 1
ATOM 1538 O O . GLU A 1 190 ? 1.432 -15.397 2.834 1.00 94.62 190 GLU A O 1
ATOM 1543 N N . MET A 1 191 ? 2.934 -15.446 4.500 1.00 92.06 191 MET A N 1
ATOM 1544 C CA . MET A 1 191 ? 3.590 -14.191 4.141 1.00 92.06 191 MET A CA 1
ATOM 1545 C C . MET A 1 191 ? 5.101 -14.327 4.281 1.00 92.06 191 MET A C 1
ATOM 1547 O O . MET A 1 191 ? 5.638 -14.525 5.373 1.00 92.06 191 MET A O 1
ATOM 1551 N N . GLY A 1 192 ? 5.796 -14.184 3.153 1.00 87.50 192 GLY A N 1
ATOM 1552 C CA . GLY A 1 192 ? 7.198 -14.575 3.061 1.00 87.50 192 GLY A CA 1
ATOM 1553 C C . GLY A 1 192 ? 7.309 -16.094 3.159 1.00 87.50 192 GLY A C 1
ATOM 1554 O O . GLY A 1 192 ? 6.661 -16.792 2.399 1.00 87.50 192 GLY A O 1
ATOM 1555 N N . GLU A 1 193 ? 8.102 -16.577 4.111 1.00 91.19 193 GLU A N 1
ATOM 1556 C CA . GLU A 1 193 ? 8.320 -18.011 4.378 1.00 91.19 193 GLU A CA 1
ATOM 1557 C C . GLU A 1 193 ? 7.630 -18.452 5.686 1.00 91.19 193 GLU A C 1
ATOM 1559 O O . GLU A 1 193 ? 8.021 -19.435 6.316 1.00 91.19 193 GLU A O 1
ATOM 1564 N N . MET A 1 194 ? 6.676 -17.652 6.175 1.00 92.69 194 MET A N 1
ATOM 1565 C CA . MET A 1 194 ? 6.035 -17.840 7.475 1.00 92.69 194 MET A CA 1
ATOM 1566 C C . MET A 1 194 ? 4.529 -18.002 7.315 1.00 92.69 194 MET A C 1
ATOM 1568 O O . MET A 1 194 ? 3.867 -17.181 6.678 1.00 92.69 194 MET A O 1
ATOM 1572 N N . TRP A 1 195 ? 3.996 -19.032 7.969 1.00 95.00 195 TRP A N 1
ATOM 1573 C CA . TRP A 1 195 ? 2.563 -19.218 8.149 1.00 95.00 195 TRP A CA 1
ATOM 1574 C C . TRP A 1 195 ? 2.054 -18.362 9.315 1.00 95.00 195 TRP A C 1
ATOM 1576 O O . TRP A 1 195 ? 2.620 -18.398 10.410 1.00 95.00 195 TRP A O 1
ATOM 1586 N N . TYR A 1 196 ? 0.988 -17.606 9.069 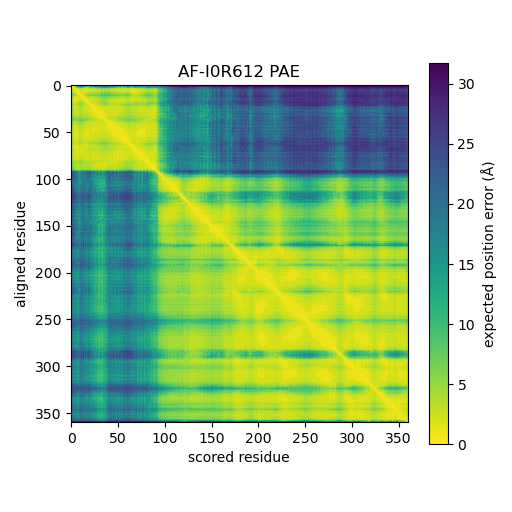1.00 95.44 196 TYR A N 1
ATOM 1587 C CA . TYR A 1 196 ? 0.225 -16.851 10.053 1.00 95.44 196 TYR A CA 1
ATOM 1588 C C . TYR A 1 196 ? -1.114 -17.545 10.271 1.00 95.44 196 TYR A C 1
ATOM 1590 O O . TYR A 1 196 ? -1.892 -17.689 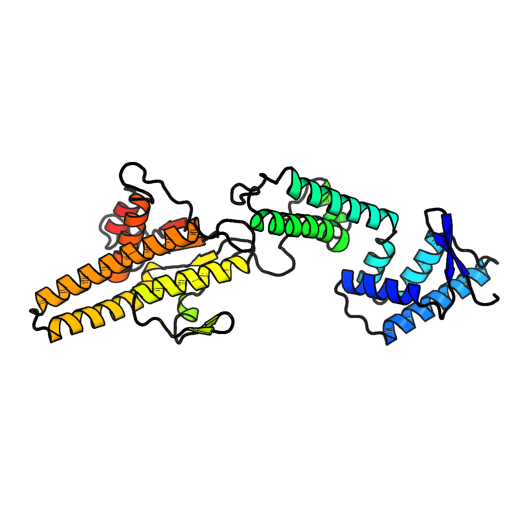9.331 1.00 95.44 196 TYR A O 1
ATOM 1598 N N . ASP A 1 197 ? -1.403 -17.934 11.509 1.00 96.38 197 ASP A N 1
ATOM 1599 C CA . ASP A 1 197 ? -2.733 -18.414 11.876 1.00 96.38 197 ASP A CA 1
ATOM 1600 C C . ASP A 1 197 ? -3.739 -17.256 11.948 1.00 96.38 197 ASP A C 1
ATOM 1602 O O . ASP A 1 197 ? -3.371 -16.087 12.107 1.00 96.38 197 ASP A O 1
ATOM 1606 N N . GLU A 1 198 ? -5.030 -17.584 11.854 1.00 97.25 198 GLU A N 1
ATOM 1607 C CA . GLU A 1 198 ? -6.091 -16.603 12.080 1.00 97.25 198 GLU A CA 1
ATOM 1608 C C . GLU A 1 198 ? -5.949 -15.982 13.485 1.00 97.25 198 GLU A C 1
ATOM 1610 O O . GLU A 1 198 ? -5.891 -16.729 14.468 1.00 97.25 198 GLU A O 1
ATOM 1615 N N . PRO A 1 199 ? -5.970 -14.639 13.620 1.00 97.88 199 PRO A N 1
ATOM 1616 C CA . PRO A 1 199 ? -5.815 -13.992 14.918 1.00 97.88 199 PRO A CA 1
ATOM 1617 C C . PRO A 1 199 ? -6.842 -14.475 15.953 1.00 97.88 199 PRO A C 1
ATOM 1619 O O . PRO A 1 199 ? -8.059 -14.526 15.697 1.00 97.88 199 PRO A O 1
ATOM 1622 N N . ALA A 1 200 ? -6.355 -14.805 17.149 1.00 97.25 200 ALA A N 1
ATOM 1623 C CA . ALA A 1 200 ? -7.180 -15.230 18.273 1.00 97.25 200 ALA A CA 1
ATOM 1624 C C . ALA A 1 200 ? -7.720 -14.030 19.059 1.00 97.25 200 ALA A C 1
ATOM 1626 O O . ALA A 1 200 ? -8.814 -14.105 19.617 1.00 97.25 200 ALA A O 1
ATOM 1627 N N . THR A 1 201 ? -6.990 -12.911 19.062 1.00 98.31 201 THR A N 1
ATOM 1628 C CA . THR A 1 201 ? -7.363 -11.687 19.787 1.00 98.31 201 THR A CA 1
ATOM 1629 C C . THR A 1 201 ? -7.397 -10.453 18.887 1.00 98.31 201 THR A C 1
ATOM 1631 O O . THR A 1 201 ? -6.786 -10.409 17.819 1.00 98.31 201 THR A O 1
ATOM 1634 N N . LEU A 1 202 ? -8.084 -9.403 19.343 1.00 98.56 202 LEU A N 1
ATOM 1635 C CA . LEU A 1 202 ? -8.101 -8.093 18.692 1.00 98.56 202 LEU A CA 1
ATOM 1636 C C . LEU A 1 202 ? -6.694 -7.487 18.569 1.00 98.56 202 LEU A C 1
ATOM 1638 O O . LEU A 1 202 ? -6.355 -6.923 17.532 1.00 98.56 202 LEU A O 1
ATOM 1642 N N . SER A 1 203 ? -5.864 -7.630 19.606 1.00 98.00 203 SER A N 1
ATOM 1643 C CA . SER A 1 203 ? -4.479 -7.140 19.604 1.00 98.00 203 SER A CA 1
ATOM 1644 C C . SER A 1 203 ? -3.636 -7.820 18.516 1.00 98.00 203 SER A C 1
ATOM 1646 O O . SER A 1 203 ? -2.943 -7.145 17.754 1.00 98.00 203 SER A O 1
ATOM 1648 N N . GLU A 1 204 ? -3.753 -9.146 18.387 1.00 97.75 204 GLU A N 1
ATOM 1649 C CA . GLU A 1 204 ? -3.100 -9.904 17.312 1.00 97.75 204 GLU A CA 1
ATOM 1650 C C . GLU A 1 204 ? -3.609 -9.477 15.934 1.00 97.75 204 GLU A C 1
ATOM 1652 O O . GLU A 1 204 ? -2.807 -9.267 15.028 1.00 97.75 204 GLU A O 1
ATOM 1657 N N . ALA A 1 205 ? -4.922 -9.272 15.779 1.00 98.31 205 ALA A N 1
ATOM 1658 C CA . ALA A 1 205 ? -5.495 -8.819 14.515 1.00 98.31 205 ALA A CA 1
ATOM 1659 C C . ALA A 1 205 ? -4.895 -7.475 14.074 1.00 98.31 205 ALA A C 1
ATOM 1661 O O . ALA A 1 205 ? -4.485 -7.335 12.924 1.00 98.31 205 ALA A O 1
ATOM 1662 N N . PHE A 1 206 ? -4.753 -6.509 14.987 1.00 98.50 206 PHE A N 1
ATOM 1663 C CA . PHE A 1 206 ? -4.080 -5.241 14.693 1.00 98.50 206 PHE A CA 1
ATOM 1664 C C . PHE A 1 206 ? -2.614 -5.418 14.274 1.00 98.50 206 PHE A C 1
ATOM 1666 O O . PHE A 1 206 ? -2.155 -4.743 13.347 1.00 98.50 206 PHE A O 1
ATOM 1673 N N . ASP A 1 207 ? -1.869 -6.304 14.937 1.00 96.12 207 ASP A N 1
ATOM 1674 C CA . ASP A 1 207 ? -0.457 -6.539 14.625 1.00 96.12 207 ASP A CA 1
ATOM 1675 C C . ASP A 1 207 ? -0.263 -7.183 13.243 1.00 96.12 207 ASP A C 1
ATOM 1677 O O . ASP A 1 207 ? 0.577 -6.735 12.448 1.00 96.12 207 ASP A O 1
ATOM 1681 N N . VAL A 1 208 ? -1.101 -8.172 12.924 1.00 96.12 208 VAL A N 1
ATOM 1682 C CA . VAL A 1 208 ? -1.109 -8.856 11.628 1.00 96.12 208 VAL A CA 1
ATOM 1683 C C . VAL A 1 208 ? -1.557 -7.905 10.518 1.00 96.12 208 VAL A C 1
ATOM 1685 O O . VAL A 1 208 ? -0.853 -7.786 9.516 1.00 96.12 208 VAL A O 1
ATOM 1688 N N . ILE A 1 209 ? -2.637 -7.136 10.715 1.00 97.19 209 ILE A N 1
ATOM 1689 C CA . ILE A 1 209 ? -3.092 -6.104 9.764 1.00 97.19 209 ILE A CA 1
ATOM 1690 C C . ILE A 1 209 ? -1.969 -5.115 9.455 1.00 97.19 209 ILE A C 1
ATOM 1692 O O . ILE A 1 209 ? -1.752 -4.775 8.290 1.00 97.19 209 ILE A O 1
ATOM 1696 N N . ALA A 1 210 ? -1.230 -4.660 10.471 1.00 94.88 210 ALA A N 1
ATOM 1697 C CA . ALA A 1 210 ? -0.110 -3.751 10.261 1.00 94.88 210 ALA A CA 1
ATOM 1698 C C . ALA A 1 210 ? 0.967 -4.382 9.367 1.00 94.88 210 ALA A C 1
ATOM 1700 O O . ALA A 1 210 ? 1.449 -3.742 8.433 1.00 94.88 210 ALA A O 1
ATOM 1701 N N . SER A 1 211 ? 1.318 -5.638 9.639 1.00 92.62 211 SER A N 1
ATOM 1702 C CA . SER A 1 211 ? 2.355 -6.378 8.915 1.00 92.62 211 SER A CA 1
ATOM 1703 C C . SER A 1 211 ? 1.964 -6.630 7.457 1.00 92.62 211 SER A C 1
ATOM 1705 O O . SER A 1 211 ? 2.737 -6.308 6.553 1.00 92.62 211 SER A O 1
ATOM 1707 N N . VAL A 1 212 ? 0.735 -7.104 7.223 1.00 94.31 212 VAL A N 1
ATOM 1708 C CA . VAL A 1 212 ? 0.174 -7.314 5.879 1.00 94.31 212 VAL A CA 1
ATOM 1709 C C . VAL A 1 212 ? 0.129 -6.005 5.103 1.00 94.31 212 VAL A C 1
ATOM 1711 O O . VAL A 1 212 ? 0.582 -5.954 3.964 1.00 94.31 212 VAL A O 1
ATOM 1714 N N . SER A 1 213 ? -0.350 -4.923 5.723 1.00 94.06 213 SER A N 1
ATOM 1715 C CA . SER A 1 213 ? -0.462 -3.619 5.058 1.00 94.06 213 SER A CA 1
ATOM 1716 C C . SER A 1 213 ? 0.903 -3.081 4.630 1.00 94.06 213 SER A C 1
ATOM 1718 O O . SER A 1 213 ? 1.060 -2.619 3.503 1.00 94.06 213 SER A O 1
ATOM 1720 N N . MET A 1 214 ? 1.914 -3.172 5.502 1.00 90.31 214 MET A N 1
ATOM 1721 C CA . MET A 1 214 ? 3.276 -2.736 5.176 1.00 90.31 214 MET A CA 1
ATOM 1722 C C . MET A 1 214 ? 3.897 -3.571 4.052 1.00 90.31 214 MET A C 1
ATOM 1724 O O . MET A 1 214 ? 4.603 -3.022 3.205 1.00 90.31 214 MET A O 1
ATOM 1728 N N . ASN A 1 215 ? 3.624 -4.879 4.025 1.00 89.88 215 ASN A N 1
ATOM 1729 C CA . ASN A 1 215 ? 4.098 -5.756 2.960 1.00 89.88 215 ASN A CA 1
ATOM 1730 C C . ASN A 1 215 ? 3.393 -5.453 1.629 1.00 89.88 215 ASN A C 1
ATOM 1732 O O . ASN A 1 215 ? 4.061 -5.228 0.623 1.00 89.88 215 ASN A O 1
ATOM 1736 N N . ALA A 1 216 ? 2.064 -5.354 1.635 1.00 89.81 216 ALA A N 1
ATOM 1737 C CA . ALA A 1 216 ? 1.264 -5.115 0.441 1.00 89.81 216 ALA A CA 1
ATOM 1738 C C . ALA A 1 216 ? 1.547 -3.745 -0.197 1.00 89.81 216 ALA A C 1
ATOM 1740 O O . ALA A 1 216 ? 1.669 -3.652 -1.417 1.00 89.81 216 ALA A O 1
ATOM 1741 N N . VAL A 1 217 ? 1.733 -2.689 0.606 1.00 88.94 217 VAL A N 1
ATOM 1742 C CA . VAL A 1 217 ? 2.106 -1.356 0.093 1.00 88.94 217 VAL A CA 1
ATOM 1743 C C . VAL A 1 217 ? 3.462 -1.374 -0.613 1.00 88.94 217 VAL A C 1
ATOM 1745 O O . VAL A 1 217 ? 3.662 -0.636 -1.574 1.00 88.94 217 VAL A O 1
ATOM 1748 N N . ALA A 1 218 ? 4.392 -2.233 -0.189 1.00 86.31 218 ALA A N 1
ATOM 1749 C CA . ALA A 1 218 ? 5.678 -2.375 -0.865 1.00 86.31 218 ALA A CA 1
ATOM 1750 C C . ALA A 1 218 ? 5.551 -2.960 -2.280 1.00 86.31 218 ALA A C 1
ATOM 1752 O O . ALA A 1 218 ? 6.457 -2.768 -3.088 1.00 86.31 218 ALA A O 1
ATOM 1753 N N . GLN A 1 219 ? 4.450 -3.660 -2.568 1.00 87.50 219 GLN A N 1
ATOM 1754 C CA . GLN A 1 219 ? 4.232 -4.345 -3.838 1.00 87.50 219 GLN A CA 1
ATOM 1755 C C . GLN A 1 219 ? 3.456 -3.513 -4.852 1.00 87.50 219 GLN A C 1
ATOM 1757 O O . GLN A 1 219 ? 3.429 -3.913 -6.001 1.00 87.50 219 GLN A O 1
ATOM 1762 N N . ILE A 1 220 ? 2.823 -2.396 -4.484 1.00 89.38 220 ILE A N 1
ATOM 1763 C CA . ILE A 1 220 ? 2.008 -1.561 -5.391 1.00 89.38 220 ILE A CA 1
ATOM 1764 C C . ILE A 1 220 ? 2.591 -0.150 -5.497 1.00 89.38 220 ILE A C 1
ATOM 1766 O O . ILE A 1 220 ? 3.440 0.218 -4.689 1.00 89.38 220 ILE A O 1
ATOM 1770 N N . TYR A 1 221 ? 2.167 0.661 -6.474 1.00 86.44 221 TYR A N 1
ATOM 1771 C CA . TYR A 1 221 ? 2.654 2.049 -6.613 1.00 86.44 221 TYR A CA 1
ATOM 1772 C C . TYR A 1 221 ? 1.686 3.164 -6.242 1.00 86.44 221 TYR A C 1
ATOM 1774 O O . TYR A 1 221 ? 2.048 4.335 -6.327 1.00 86.44 221 TYR A O 1
ATOM 1782 N N . GLY A 1 222 ? 0.498 2.810 -5.771 1.00 88.56 222 GLY A N 1
ATOM 1783 C CA . GLY A 1 222 ? -0.518 3.744 -5.313 1.00 88.56 222 GLY A CA 1
ATOM 1784 C C . GLY A 1 222 ? -1.016 3.467 -3.904 1.00 88.56 222 GLY A C 1
ATOM 1785 O O . GLY A 1 222 ? -0.327 2.915 -3.051 1.00 88.56 222 GLY A O 1
ATOM 1786 N N . GLY A 1 223 ? -2.250 3.906 -3.654 1.00 91.06 223 GLY A N 1
ATOM 1787 C CA . GLY A 1 223 ? -2.884 3.793 -2.345 1.00 91.06 223 GLY A CA 1
ATOM 1788 C C . GLY A 1 223 ? -3.369 2.379 -2.019 1.00 91.06 223 GLY A C 1
ATOM 1789 O O . GLY A 1 223 ? -3.992 1.712 -2.846 1.00 91.06 223 GLY A O 1
ATOM 1790 N N . PHE A 1 224 ? -3.160 1.972 -0.772 1.00 95.00 224 PHE A N 1
ATOM 1791 C CA . PHE A 1 224 ? -3.696 0.748 -0.186 1.00 95.00 224 PHE A CA 1
ATOM 1792 C C . PHE A 1 224 ? -4.852 1.099 0.749 1.00 95.00 224 PHE A C 1
ATOM 1794 O O . PHE A 1 224 ? -4.685 1.911 1.660 1.00 95.00 224 PHE A O 1
ATOM 1801 N N . THR A 1 225 ? -6.034 0.527 0.531 1.00 97.81 225 THR A N 1
ATOM 1802 C CA . THR A 1 225 ? -7.207 0.816 1.368 1.00 97.81 225 THR A CA 1
ATOM 1803 C C . THR A 1 225 ? -7.698 -0.437 2.070 1.00 97.81 225 THR A C 1
ATOM 1805 O O . THR A 1 225 ? -7.947 -1.443 1.410 1.00 97.81 225 THR A O 1
ATOM 1808 N N . ILE A 1 226 ? -7.898 -0.338 3.385 1.00 98.19 226 ILE A N 1
ATOM 1809 C CA . ILE A 1 226 ? -8.622 -1.326 4.188 1.00 98.19 226 ILE A CA 1
ATOM 1810 C C . ILE A 1 226 ? -10.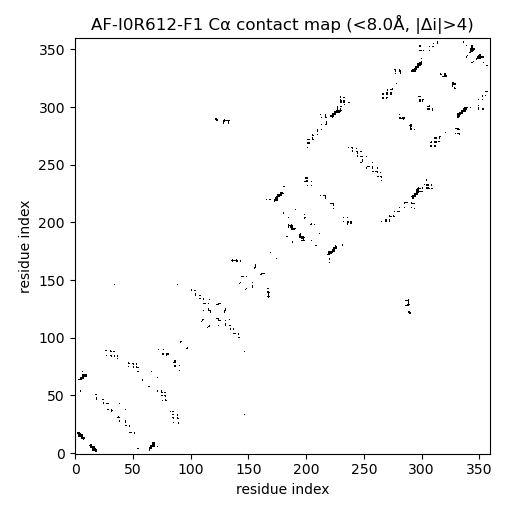066 -0.822 4.333 1.00 98.19 226 ILE A C 1
ATOM 1812 O O . ILE A 1 226 ? -10.307 0.126 5.097 1.00 98.19 226 ILE A O 1
ATOM 1816 N N . PRO A 1 227 ? -11.019 -1.372 3.561 1.00 98.06 227 PRO A N 1
ATOM 1817 C CA . PRO A 1 227 ? -12.417 -0.992 3.677 1.00 98.06 227 PRO A CA 1
ATOM 1818 C C . PRO A 1 227 ? -13.016 -1.522 4.988 1.00 98.06 227 PRO A C 1
ATOM 1820 O O . PRO A 1 227 ? -12.588 -2.558 5.485 1.00 98.06 227 PRO A O 1
ATOM 1823 N N . GLN A 1 228 ? -14.002 -0.796 5.522 1.00 97.81 228 GLN A N 1
ATOM 1824 C CA . GLN A 1 228 ? -14.829 -1.166 6.685 1.00 97.81 228 GLN A CA 1
ATOM 1825 C C . GLN A 1 228 ? -14.036 -1.825 7.831 1.00 97.81 228 GLN A C 1
ATOM 1827 O O . GLN A 1 228 ? -14.358 -2.915 8.306 1.00 97.81 228 GLN A O 1
ATOM 1832 N N . ILE A 1 229 ? -12.948 -1.173 8.264 1.00 98.38 229 ILE A N 1
ATOM 1833 C CA . ILE A 1 229 ? -12.048 -1.737 9.284 1.00 98.38 229 ILE A CA 1
ATOM 1834 C C . ILE A 1 229 ? -12.763 -1.947 10.630 1.00 98.38 229 ILE A C 1
ATOM 1836 O O . ILE A 1 229 ? -12.391 -2.816 11.412 1.00 98.38 229 ILE A O 1
ATOM 1840 N N . ASP A 1 230 ? -13.800 -1.159 10.896 1.00 98.25 230 ASP A N 1
ATOM 1841 C CA . ASP A 1 230 ? -14.691 -1.276 12.045 1.00 98.25 230 ASP A CA 1
ATOM 1842 C C . ASP A 1 230 ? -15.486 -2.588 12.047 1.00 98.25 230 ASP A C 1
ATOM 1844 O O . ASP A 1 230 ? -15.571 -3.246 13.086 1.00 98.25 230 ASP A O 1
ATOM 1848 N N . GLU A 1 231 ? -16.033 -3.002 10.906 1.00 98.12 231 GLU A N 1
ATOM 1849 C CA . GLU A 1 231 ? -16.736 -4.287 10.764 1.00 98.12 231 GLU A CA 1
ATOM 1850 C C . GLU A 1 231 ? -15.752 -5.464 10.792 1.00 98.12 231 GLU A C 1
ATOM 1852 O O . GLU A 1 231 ? -15.970 -6.440 11.511 1.00 98.12 231 GLU A O 1
ATOM 1857 N N . LEU A 1 232 ? -14.610 -5.332 10.105 1.00 97.88 232 LEU A N 1
ATOM 1858 C CA . LEU A 1 232 ? -13.530 -6.327 10.109 1.00 97.88 232 LEU A CA 1
ATOM 1859 C C . LEU A 1 232 ? -13.073 -6.682 11.533 1.00 97.88 232 LEU A C 1
ATOM 1861 O O . LEU A 1 232 ? -12.934 -7.854 11.885 1.00 97.88 232 LEU A O 1
ATOM 1865 N N . LEU A 1 233 ? -12.820 -5.666 12.362 1.00 98.38 233 LEU A N 1
ATOM 1866 C CA . LEU A 1 233 ? -12.272 -5.860 13.704 1.00 98.38 233 LEU A CA 1
ATOM 1867 C C . LEU A 1 233 ? -13.311 -6.352 14.722 1.00 98.38 233 LEU A C 1
ATOM 1869 O O . LEU A 1 233 ? -12.919 -6.900 15.755 1.00 98.38 233 LEU A O 1
ATOM 1873 N N . SER A 1 234 ? -14.613 -6.207 14.446 1.00 98.38 234 SER A N 1
ATOM 1874 C CA . SER A 1 234 ? -15.690 -6.635 15.353 1.00 98.38 234 SER A CA 1
ATOM 1875 C C . SER A 1 234 ? -15.606 -8.131 15.689 1.00 98.38 234 SER A C 1
ATOM 1877 O O . SER A 1 234 ? -15.712 -8.525 16.855 1.00 98.38 234 SER A O 1
ATOM 1879 N N . LYS A 1 235 ? -15.278 -8.968 14.692 1.00 97.69 235 LYS A N 1
ATOM 1880 C CA . LYS A 1 235 ? -15.046 -10.412 14.875 1.00 97.69 235 LYS A CA 1
ATOM 1881 C C . LYS A 1 235 ? -13.997 -10.693 15.956 1.00 97.69 235 LYS A C 1
ATOM 1883 O O . LYS A 1 235 ? -14.220 -11.527 16.834 1.00 97.69 235 LYS A O 1
ATOM 1888 N N . TYR A 1 236 ? -12.862 -9.999 15.910 1.00 98.50 236 TYR A N 1
ATOM 1889 C CA . TYR A 1 236 ? -11.748 -10.214 16.838 1.00 98.50 236 TYR A CA 1
ATOM 1890 C C . TYR A 1 236 ? -11.976 -9.544 18.194 1.00 98.50 236 TYR A C 1
ATOM 1892 O O . TYR A 1 236 ? -11.537 -10.067 19.216 1.00 98.50 236 TYR A O 1
ATOM 1900 N N . ALA A 1 237 ? -12.719 -8.436 18.225 1.00 98.62 237 ALA A N 1
ATOM 1901 C CA . ALA A 1 237 ? -13.174 -7.810 19.461 1.00 98.62 237 ALA A CA 1
ATOM 1902 C C . ALA A 1 237 ? -14.068 -8.752 20.273 1.00 98.62 237 ALA A C 1
ATOM 1904 O O . ALA A 1 237 ? -13.877 -8.880 21.481 1.00 98.62 237 ALA A O 1
ATOM 1905 N N . LYS A 1 238 ? -14.974 -9.478 19.605 1.00 98.38 238 LYS A N 1
ATOM 1906 C CA . LYS A 1 238 ? -15.803 -10.502 20.245 1.00 98.38 238 LYS A CA 1
ATOM 1907 C C . LYS A 1 238 ? -14.969 -11.658 20.804 1.00 98.38 238 LYS A C 1
ATOM 1909 O O . LYS A 1 238 ? -15.156 -12.013 21.960 1.00 98.38 238 LYS A O 1
ATOM 1914 N N . LYS A 1 239 ? -14.004 -12.186 20.037 1.00 98.38 239 LYS A N 1
ATOM 1915 C CA . LYS A 1 239 ? -13.086 -13.228 20.540 1.00 98.38 239 LYS A CA 1
ATOM 1916 C C . LYS A 1 239 ? -12.327 -12.763 21.789 1.00 98.38 239 LYS A C 1
ATOM 1918 O O . LYS A 1 239 ? -12.264 -13.486 22.776 1.00 98.38 239 LYS A O 1
ATOM 1923 N N . SER A 1 240 ? -11.787 -11.542 21.760 1.00 98.62 240 SER A N 1
ATOM 1924 C CA . SER A 1 240 ? -11.117 -10.943 22.919 1.00 98.62 240 SER A CA 1
ATOM 1925 C C . SER A 1 240 ? -12.056 -10.773 24.110 1.00 98.62 240 SER A C 1
ATOM 1927 O O . SER A 1 240 ? -11.664 -11.084 25.230 1.00 98.62 240 SER A O 1
ATOM 1929 N N . TYR A 1 241 ? -13.286 -10.305 23.883 1.00 98.69 241 TYR A N 1
ATOM 1930 C CA . TYR A 1 241 ? -14.289 -10.186 24.936 1.00 98.69 241 TYR A CA 1
ATOM 1931 C C . TYR A 1 241 ? -14.571 -11.534 25.600 1.00 98.69 241 TYR A C 1
ATOM 1933 O O . TYR A 1 241 ? -14.525 -11.595 26.824 1.00 98.69 241 TYR A O 1
ATOM 1941 N N . ASP A 1 242 ? -14.817 -12.586 24.814 1.00 98.38 242 ASP A N 1
ATOM 1942 C CA . ASP A 1 242 ? -15.128 -13.923 25.329 1.00 98.38 242 ASP A CA 1
ATOM 1943 C C . ASP A 1 242 ? -13.975 -14.438 26.213 1.00 98.38 242 ASP A C 1
ATOM 1945 O O . ASP A 1 242 ? -14.203 -14.836 27.353 1.00 98.38 242 ASP A O 1
ATOM 1949 N N . ILE A 1 243 ? -12.723 -14.297 25.750 1.00 98.31 243 ILE A N 1
ATOM 1950 C CA . ILE A 1 243 ? -11.522 -14.654 26.528 1.00 98.31 243 ILE A CA 1
ATOM 1951 C C . ILE A 1 243 ? -11.466 -13.875 27.848 1.00 98.31 243 ILE A C 1
ATOM 1953 O O . ILE A 1 243 ? -11.299 -14.463 28.913 1.00 98.31 243 ILE A O 1
ATOM 1957 N N . TYR A 1 244 ? -11.603 -12.547 27.800 1.00 98.12 244 TYR A N 1
ATOM 1958 C CA . TYR A 1 244 ? -11.509 -11.719 29.003 1.00 98.12 244 TYR A CA 1
ATOM 1959 C C . TYR A 1 244 ? -12.653 -11.984 29.976 1.00 98.12 244 TYR A C 1
ATOM 1961 O O . TYR A 1 244 ? -12.445 -11.991 31.186 1.00 98.12 244 TYR A O 1
ATOM 1969 N N . PHE A 1 245 ? -13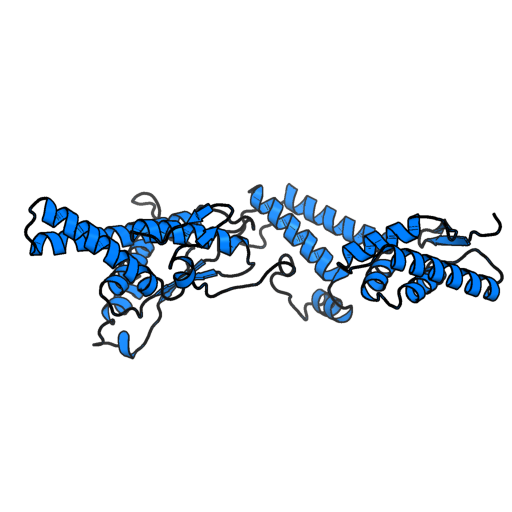.864 -12.170 29.462 1.00 98.25 245 PHE A N 1
ATOM 1970 C CA . PHE A 1 245 ? -15.030 -12.469 30.270 1.00 98.25 245 PHE A CA 1
ATOM 1971 C C . PHE A 1 245 ? -14.840 -13.791 31.018 1.00 98.25 245 PHE A C 1
ATOM 1973 O O . PHE A 1 245 ? -14.986 -13.802 32.241 1.00 98.25 245 PHE A O 1
ATOM 1980 N N . ASP A 1 246 ? -14.430 -14.851 30.320 1.00 97.94 246 ASP A N 1
ATOM 1981 C CA . ASP A 1 246 ? -14.171 -16.162 30.921 1.00 97.94 246 ASP A CA 1
ATOM 1982 C C . ASP A 1 246 ? -13.046 -16.088 31.968 1.00 97.94 246 ASP A C 1
ATOM 1984 O O . ASP A 1 246 ? -13.228 -16.559 33.090 1.00 97.94 246 ASP A O 1
ATOM 1988 N N . GLU A 1 247 ? -11.944 -15.382 31.677 1.00 97.25 247 GLU A N 1
ATOM 1989 C CA . GLU A 1 247 ? -10.865 -15.127 32.648 1.00 97.25 247 GLU A CA 1
ATOM 1990 C C . GLU A 1 247 ? -11.386 -14.483 33.946 1.00 97.25 247 GLU A C 1
ATOM 1992 O O . GLU A 1 247 ? -10.966 -14.851 35.047 1.00 97.25 247 GLU A O 1
ATOM 1997 N N . TYR A 1 248 ? -12.299 -13.510 33.842 1.00 96.81 248 TYR A N 1
ATOM 1998 C CA . TYR A 1 248 ? -12.865 -12.832 35.010 1.00 96.81 248 TYR A CA 1
ATOM 1999 C C . TYR A 1 248 ? -13.884 -13.693 35.764 1.00 96.81 248 TYR A C 1
ATOM 2001 O O . TYR A 1 248 ? -13.931 -13.637 36.998 1.00 96.81 248 TYR A O 1
ATOM 2009 N N . ILE A 1 249 ? -14.679 -14.494 35.057 1.00 97.62 249 ILE A N 1
ATOM 2010 C CA . ILE A 1 249 ? -15.609 -15.446 35.673 1.00 97.62 249 ILE A CA 1
ATOM 2011 C C . ILE A 1 249 ? -14.842 -16.524 36.445 1.00 97.62 249 ILE A C 1
ATOM 2013 O O . ILE A 1 249 ? -15.188 -16.802 37.596 1.00 97.62 249 ILE A O 1
ATOM 2017 N N . ASP A 1 250 ? -13.766 -17.062 35.873 1.00 96.81 250 ASP A N 1
ATOM 2018 C CA . ASP A 1 250 ? -12.962 -18.131 36.475 1.00 96.81 250 ASP A CA 1
ATOM 2019 C C . ASP A 1 250 ? -12.294 -17.710 37.791 1.00 96.81 250 ASP A C 1
ATOM 2021 O O . ASP A 1 250 ? -12.145 -18.518 38.712 1.00 96.81 250 ASP A O 1
ATOM 2025 N N . ILE A 1 251 ? -11.940 -16.428 37.930 1.00 96.19 251 ILE A N 1
ATOM 2026 C CA . ILE A 1 251 ? -11.392 -15.876 39.181 1.00 96.19 251 ILE A CA 1
ATOM 2027 C C . ILE A 1 251 ? -12.475 -15.381 40.158 1.00 96.19 251 ILE A C 1
ATOM 2029 O O . ILE A 1 251 ? -12.152 -14.807 41.201 1.00 96.19 251 ILE A O 1
ATOM 2033 N N . GLY A 1 252 ? -13.756 -15.597 39.845 1.00 95.81 252 GLY A N 1
ATOM 2034 C CA . GLY A 1 252 ? -14.888 -15.319 40.730 1.00 95.81 252 GLY A CA 1
ATOM 2035 C C . GLY A 1 252 ? -15.395 -13.874 40.715 1.00 95.81 252 GLY A C 1
ATOM 2036 O O . GLY A 1 252 ? -15.994 -13.433 41.700 1.00 95.81 252 GLY A O 1
ATOM 2037 N N . VAL A 1 253 ? -15.162 -13.110 39.641 1.00 96.56 253 VAL A N 1
ATOM 2038 C CA . VAL A 1 253 ? -15.795 -11.793 39.468 1.00 96.56 253 VAL A CA 1
ATOM 2039 C C . VAL A 1 253 ? -17.286 -11.980 39.176 1.00 96.56 253 VAL A C 1
ATOM 2041 O O . VAL A 1 253 ? -17.679 -12.842 38.396 1.00 96.56 253 VAL A O 1
ATOM 2044 N N . ASP A 1 254 ? -18.130 -11.152 39.797 1.00 96.56 254 ASP A N 1
ATOM 2045 C CA . ASP A 1 254 ? -19.564 -11.126 39.495 1.00 96.56 254 ASP A CA 1
ATOM 2046 C C . ASP A 1 254 ? -19.818 -10.883 38.001 1.00 96.56 254 ASP A C 1
ATOM 2048 O O . ASP A 1 254 ? -19.154 -10.047 37.387 1.00 96.56 254 ASP A O 1
ATOM 2052 N N . LYS A 1 255 ? -20.818 -11.564 37.434 1.00 96.19 255 LYS A N 1
ATOM 2053 C CA . LYS A 1 255 ? -21.079 -11.561 35.992 1.00 96.19 255 LYS A CA 1
ATOM 2054 C C . LYS A 1 255 ? -21.217 -10.154 35.410 1.00 96.19 255 LYS A C 1
ATOM 2056 O O . LYS A 1 255 ? -20.530 -9.839 34.447 1.00 96.19 255 LYS A O 1
ATOM 2061 N N . LEU A 1 256 ? -22.040 -9.288 36.004 1.00 96.06 256 LEU A N 1
ATOM 2062 C CA . LEU A 1 256 ? -22.254 -7.933 35.472 1.00 96.06 256 LEU A CA 1
ATOM 2063 C C . LEU A 1 256 ? -20.966 -7.104 35.517 1.00 96.06 256 LEU A C 1
ATOM 2065 O O . LEU A 1 256 ? -20.682 -6.302 34.627 1.00 96.06 256 LEU A O 1
ATOM 2069 N N . LYS A 1 257 ? -20.156 -7.319 36.556 1.00 96.25 257 LYS A N 1
ATOM 2070 C CA . LYS A 1 257 ? -18.855 -6.668 36.692 1.00 96.25 257 LYS A CA 1
ATOM 2071 C C . LYS A 1 257 ? -17.837 -7.221 35.688 1.00 96.25 257 LYS A C 1
ATOM 2073 O O . LYS A 1 257 ? -17.083 -6.431 35.125 1.00 96.25 257 LYS A O 1
ATOM 2078 N N . ALA A 1 258 ? -17.830 -8.528 35.437 1.00 96.94 258 ALA A N 1
ATOM 2079 C CA . ALA A 1 258 ? -16.983 -9.164 34.431 1.00 96.94 258 ALA A CA 1
ATOM 2080 C C . ALA A 1 258 ? -17.311 -8.645 33.022 1.00 96.94 258 ALA A C 1
ATOM 2082 O O . ALA A 1 258 ? -16.400 -8.247 32.301 1.00 96.94 258 ALA A O 1
ATOM 2083 N N . GLU A 1 259 ? -18.599 -8.538 32.669 1.00 96.75 259 GLU A N 1
ATOM 2084 C CA . GLU A 1 259 ? -19.045 -7.980 31.383 1.00 96.75 259 GLU A CA 1
ATOM 2085 C C . GLU A 1 259 ? -18.546 -6.540 31.180 1.00 96.75 259 GLU A C 1
ATOM 2087 O O . GLU A 1 259 ? -18.064 -6.193 30.099 1.00 96.75 259 GLU A O 1
ATOM 2092 N N . SER A 1 260 ? -18.625 -5.702 32.219 1.00 97.06 260 SER A N 1
ATOM 2093 C CA . SER A 1 260 ? -18.140 -4.317 32.162 1.00 97.06 260 SER A CA 1
ATOM 2094 C C . SER A 1 260 ? -16.623 -4.250 31.985 1.00 97.06 260 SER A C 1
ATOM 2096 O O . SER A 1 260 ? -16.146 -3.547 31.098 1.00 97.06 260 SER A O 1
ATOM 2098 N N . ILE A 1 261 ? -15.857 -4.989 32.797 1.00 97.44 261 ILE A N 1
ATOM 2099 C CA . ILE A 1 261 ? -14.387 -4.947 32.755 1.00 97.44 261 ILE A CA 1
ATOM 2100 C C . ILE A 1 261 ? -13.862 -5.522 31.431 1.00 97.44 261 ILE A C 1
ATOM 2102 O O . ILE A 1 261 ? -12.933 -4.961 30.849 1.00 97.44 261 ILE A O 1
ATOM 2106 N N . ALA A 1 262 ? -14.466 -6.600 30.922 1.00 98.06 262 ALA A N 1
ATOM 2107 C CA . ALA A 1 262 ? -14.097 -7.186 29.636 1.00 98.06 262 ALA A CA 1
ATOM 2108 C C . ALA A 1 262 ? -14.321 -6.196 28.480 1.00 98.06 262 ALA A C 1
ATOM 2110 O O . ALA A 1 262 ? -13.426 -6.004 27.656 1.00 98.06 262 ALA A O 1
ATOM 2111 N N . ASN A 1 263 ? -15.464 -5.499 28.449 1.00 97.94 263 ASN A N 1
ATOM 2112 C CA . ASN A 1 263 ? -15.727 -4.472 27.436 1.00 97.94 263 ASN A CA 1
ATOM 2113 C C . ASN A 1 263 ? -14.782 -3.265 27.550 1.00 97.94 263 ASN A C 1
ATOM 2115 O O . ASN A 1 263 ? -14.310 -2.766 26.527 1.00 97.94 263 ASN A O 1
ATOM 2119 N N . ASP A 1 264 ? -14.451 -2.820 28.766 1.00 98.00 264 ASP A N 1
ATOM 2120 C CA . ASP A 1 264 ? -13.468 -1.747 28.971 1.00 98.00 264 ASP A CA 1
ATOM 2121 C C . ASP A 1 264 ? -12.074 -2.147 28.464 1.00 98.00 264 ASP A C 1
ATOM 2123 O O . ASP A 1 264 ? -11.354 -1.324 27.887 1.00 98.00 264 ASP A O 1
ATOM 2127 N N . LYS A 1 265 ? -11.702 -3.421 28.626 1.00 98.19 265 LYS A N 1
ATOM 2128 C CA . LYS A 1 265 ? -10.443 -3.961 28.106 1.00 98.19 265 LYS A CA 1
ATOM 2129 C C . LYS A 1 265 ? -10.437 -4.013 26.578 1.00 98.19 265 LYS A C 1
ATOM 2131 O O . LYS A 1 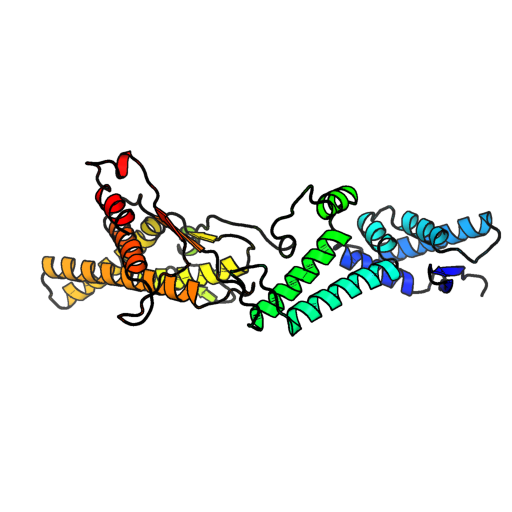265 ? -9.497 -3.503 25.977 1.00 98.19 265 LYS A O 1
ATOM 2136 N N . VAL A 1 266 ? -11.509 -4.498 25.944 1.00 98.62 266 VAL A N 1
ATOM 2137 C CA . VAL A 1 266 ? -11.655 -4.476 24.473 1.00 98.62 266 VAL A CA 1
ATOM 2138 C C . VAL A 1 266 ? -11.599 -3.050 23.923 1.00 98.62 266 VAL A C 1
ATOM 2140 O O . VAL A 1 266 ? -10.903 -2.787 22.942 1.00 98.62 266 VAL A O 1
ATOM 2143 N N . LYS A 1 267 ? -12.255 -2.090 24.585 1.00 98.62 267 LYS A N 1
ATOM 2144 C CA . LYS A 1 267 ? -12.156 -0.670 24.223 1.00 98.62 267 LYS A CA 1
ATOM 2145 C C . LYS A 1 267 ? -10.711 -0.182 24.268 1.00 98.62 267 LYS A C 1
ATOM 2147 O O . LYS A 1 267 ? -10.270 0.534 23.368 1.00 98.62 267 LYS A O 1
ATOM 2152 N N . LYS A 1 268 ? -9.962 -0.567 25.304 1.00 98.44 268 LYS A N 1
ATOM 2153 C CA . LYS A 1 268 ? -8.553 -0.198 25.424 1.00 98.44 268 LYS A CA 1
ATOM 2154 C C . LYS A 1 268 ? -7.690 -0.857 24.346 1.00 98.44 268 LYS A C 1
ATOM 2156 O O . LYS A 1 268 ? -6.783 -0.202 23.835 1.00 98.44 268 LYS A O 1
ATOM 2161 N N . ASP A 1 269 ? -8.001 -2.089 23.962 1.00 98.56 269 ASP A N 1
ATOM 2162 C CA . ASP A 1 269 ? -7.329 -2.794 22.869 1.00 98.56 269 ASP A CA 1
ATOM 2163 C C . ASP A 1 269 ? -7.567 -2.113 21.519 1.00 98.56 269 ASP A C 1
ATOM 2165 O O . ASP A 1 269 ? -6.614 -1.935 20.765 1.00 98.56 269 ASP A O 1
ATOM 2169 N N . PHE A 1 270 ? -8.782 -1.628 21.240 1.00 98.75 270 PHE A N 1
ATOM 2170 C CA . PHE A 1 270 ? -9.038 -0.790 20.065 1.00 98.75 270 PHE A CA 1
ATOM 2171 C C . PHE A 1 270 ? -8.186 0.483 20.065 1.00 98.75 270 PHE A C 1
ATOM 2173 O O . PHE A 1 270 ? -7.522 0.780 19.072 1.00 98.75 270 PHE A O 1
ATOM 2180 N N . GLU A 1 271 ? -8.173 1.233 21.172 1.00 98.44 271 GLU A N 1
ATOM 2181 C CA . GLU A 1 271 ? -7.376 2.463 21.283 1.00 98.44 271 GLU A CA 1
ATOM 2182 C C . GLU A 1 271 ? -5.876 2.188 21.076 1.00 98.44 271 GLU A C 1
ATOM 2184 O O . GLU A 1 271 ? -5.203 2.891 20.323 1.00 98.44 271 GLU A O 1
ATOM 2189 N N . ASN A 1 272 ? -5.346 1.140 21.709 1.00 98.31 272 ASN A N 1
ATOM 2190 C CA . ASN A 1 272 ? -3.942 0.754 21.576 1.00 98.31 272 ASN A CA 1
ATOM 2191 C C . ASN A 1 272 ? -3.619 0.221 20.168 1.00 98.31 272 ASN A C 1
ATOM 2193 O O . ASN A 1 272 ? -2.533 0.476 19.642 1.00 98.31 272 ASN A O 1
ATOM 2197 N N . GLY A 1 273 ? -4.554 -0.499 19.551 1.00 98.38 273 GLY A N 1
ATOM 2198 C CA . GLY A 1 273 ? -4.431 -1.053 18.210 1.00 98.38 273 GLY A CA 1
ATOM 2199 C C . GLY A 1 273 ? -4.364 0.032 17.141 1.00 98.38 273 GLY A C 1
ATOM 2200 O O . GLY A 1 273 ? -3.397 0.086 16.381 1.00 98.38 273 GLY A O 1
ATOM 2201 N N . PHE A 1 274 ? -5.315 0.972 17.140 1.00 98.44 274 PHE A N 1
ATOM 2202 C CA . PHE A 1 274 ? -5.277 2.124 16.233 1.00 98.44 274 PHE A CA 1
ATOM 2203 C C . PHE A 1 274 ? -4.048 3.004 16.469 1.00 98.44 274 PHE A C 1
ATOM 2205 O O . PHE A 1 274 ? -3.427 3.446 15.502 1.00 98.44 274 PHE A O 1
ATOM 2212 N N . PHE A 1 275 ? -3.642 3.205 17.728 1.00 97.12 275 PHE A N 1
ATOM 2213 C CA . PHE A 1 275 ? -2.403 3.921 18.032 1.00 97.12 275 PHE A CA 1
ATOM 2214 C C . PHE A 1 275 ? -1.190 3.210 17.418 1.00 97.12 275 PHE A C 1
ATOM 2216 O O . PHE A 1 275 ? -0.344 3.850 16.796 1.00 97.12 275 PHE A O 1
ATOM 2223 N N . THR A 1 276 ? -1.124 1.882 17.535 1.00 95.94 276 THR A N 1
ATOM 2224 C CA . THR A 1 276 ? -0.062 1.065 16.933 1.00 95.94 276 THR A CA 1
ATOM 2225 C C . THR A 1 276 ? -0.057 1.161 15.407 1.00 95.94 276 THR A C 1
ATOM 2227 O O . THR A 1 276 ? 1.017 1.314 14.824 1.00 95.94 276 THR A O 1
ATOM 2230 N N . LEU A 1 277 ? -1.224 1.123 14.752 1.00 96.50 277 LEU A N 1
ATOM 2231 C CA . LEU A 1 277 ? -1.328 1.305 13.298 1.00 96.50 277 LEU A CA 1
ATOM 2232 C C . LEU A 1 277 ? -0.793 2.671 12.867 1.00 96.50 277 LEU A C 1
ATOM 2234 O O . LEU A 1 277 ? 0.064 2.749 11.989 1.00 96.50 277 LEU A O 1
ATOM 2238 N N . GLU A 1 278 ? -1.244 3.745 13.516 1.00 95.88 278 GLU A N 1
ATOM 2239 C CA . GLU A 1 278 ? -0.754 5.094 13.236 1.00 95.88 278 GLU A CA 1
ATOM 2240 C C . GLU A 1 278 ? 0.755 5.210 13.469 1.00 95.88 278 GLU A C 1
ATOM 2242 O O . GLU A 1 278 ? 1.475 5.737 12.622 1.00 95.88 278 GLU A O 1
ATOM 2247 N N . ALA A 1 279 ? 1.269 4.669 14.574 1.00 93.44 279 ALA A N 1
ATOM 2248 C CA . ALA A 1 279 ? 2.696 4.701 14.860 1.00 93.44 279 ALA A CA 1
ATOM 2249 C C . ALA A 1 279 ? 3.502 3.955 13.784 1.00 93.44 279 ALA A C 1
ATOM 2251 O O . ALA A 1 279 ? 4.476 4.502 13.263 1.00 93.44 279 ALA A O 1
ATOM 2252 N N . LYS A 1 280 ? 3.101 2.735 13.405 1.00 92.88 280 LYS A N 1
ATOM 2253 C CA . LYS A 1 280 ? 3.801 1.927 12.391 1.00 92.88 280 LYS A CA 1
ATOM 2254 C C . LYS A 1 280 ? 3.756 2.587 11.010 1.00 92.88 280 LYS A C 1
ATOM 2256 O O . LYS A 1 280 ? 4.809 2.779 10.404 1.00 92.88 280 LYS A O 1
ATOM 2261 N N . PHE A 1 281 ? 2.584 3.031 10.558 1.00 92.62 281 PHE A N 1
ATOM 2262 C CA . PHE A 1 281 ? 2.408 3.622 9.225 1.00 92.62 281 PHE A CA 1
ATOM 2263 C C . PHE A 1 281 ? 3.098 4.986 9.050 1.00 92.62 281 PHE A C 1
ATOM 2265 O O . PHE A 1 281 ? 3.301 5.419 7.920 1.00 92.62 281 PHE A O 1
ATOM 2272 N N . ASN A 1 282 ? 3.489 5.662 10.137 1.00 90.75 282 ASN A N 1
ATOM 2273 C CA . ASN A 1 282 ? 4.222 6.937 10.075 1.00 90.75 282 ASN A CA 1
ATOM 2274 C C . ASN A 1 282 ? 5.684 6.840 10.541 1.00 90.75 282 ASN A C 1
ATOM 2276 O O . ASN A 1 282 ? 6.388 7.845 10.508 1.00 90.75 282 ASN A O 1
ATOM 2280 N N . SER A 1 283 ? 6.153 5.676 10.999 1.00 86.94 283 SER A N 1
ATOM 2281 C CA . SER A 1 283 ? 7.549 5.487 11.433 1.00 86.94 283 SER A CA 1
ATOM 2282 C C . SER A 1 283 ? 8.339 4.541 10.537 1.00 86.94 283 SER A C 1
ATOM 2284 O O . SER A 1 283 ? 9.568 4.597 10.530 1.00 86.94 283 SER A O 1
ATOM 2286 N N . GLN A 1 284 ? 7.656 3.690 9.771 1.00 83.25 284 GLN A N 1
ATOM 2287 C CA . GLN A 1 284 ? 8.282 2.739 8.864 1.00 83.25 284 GLN A CA 1
ATOM 2288 C C . GLN A 1 284 ? 8.179 3.230 7.422 1.00 83.25 284 GLN A C 1
ATOM 2290 O O . GLN A 1 284 ? 7.099 3.544 6.927 1.00 83.25 284 GLN A O 1
ATOM 2295 N N . ILE A 1 285 ? 9.326 3.286 6.751 1.00 78.75 285 ILE A N 1
ATOM 2296 C CA . ILE A 1 285 ? 9.424 3.653 5.338 1.00 78.75 285 ILE A CA 1
ATOM 2297 C C . ILE A 1 285 ? 9.265 2.387 4.510 1.00 78.75 285 ILE A C 1
ATOM 2299 O O . ILE A 1 285 ? 9.882 1.361 4.811 1.00 78.75 285 ILE A O 1
ATOM 2303 N N . SER A 1 286 ? 8.440 2.463 3.470 1.00 77.25 286 SER A N 1
ATOM 2304 C CA . SER A 1 286 ? 8.268 1.360 2.536 1.00 77.25 286 SER A CA 1
ATOM 2305 C C . SER A 1 286 ? 9.581 1.114 1.767 1.00 77.25 286 SER A C 1
ATOM 2307 O O . SER A 1 286 ? 10.393 2.028 1.589 1.00 77.25 286 SER A O 1
ATOM 2309 N N . PRO A 1 287 ? 9.819 -0.092 1.230 1.00 71.56 287 PRO A N 1
ATOM 2310 C CA . PRO A 1 287 ? 10.921 -0.334 0.297 1.00 71.56 287 PRO A CA 1
ATOM 2311 C C . PRO A 1 287 ? 10.940 0.606 -0.925 1.00 71.56 287 PRO A C 1
ATOM 2313 O O . PRO A 1 287 ? 11.999 0.792 -1.523 1.00 71.56 287 PRO A O 1
ATOM 2316 N N . ARG A 1 288 ? 9.809 1.251 -1.258 1.00 70.94 288 ARG A N 1
ATOM 2317 C CA . ARG A 1 288 ? 9.697 2.281 -2.306 1.00 70.94 288 ARG A CA 1
ATOM 2318 C C . ARG A 1 288 ? 10.265 3.642 -1.889 1.00 70.94 288 ARG A C 1
ATOM 2320 O O . ARG A 1 288 ? 10.303 4.564 -2.697 1.00 70.94 288 ARG A O 1
ATOM 2327 N N . GLY A 1 289 ? 10.727 3.786 -0.648 1.00 72.75 289 GLY A N 1
ATOM 2328 C CA . GLY A 1 289 ? 11.357 5.011 -0.156 1.00 72.75 289 GLY A CA 1
ATOM 2329 C C . GLY A 1 289 ? 10.383 6.104 0.286 1.00 72.75 289 GLY A C 1
ATOM 2330 O O . GLY A 1 289 ? 10.831 7.200 0.618 1.00 72.75 289 GLY A O 1
ATOM 2331 N N . ASP A 1 290 ? 9.081 5.821 0.312 1.00 75.12 290 ASP A N 1
ATOM 2332 C CA . ASP A 1 290 ? 8.034 6.711 0.808 1.00 75.12 290 ASP A CA 1
ATOM 2333 C C . ASP A 1 290 ? 7.362 6.174 2.080 1.00 75.12 290 ASP A C 1
ATOM 2335 O O . ASP A 1 290 ? 7.491 5.003 2.456 1.00 75.12 290 ASP A O 1
ATOM 2339 N N . TYR A 1 291 ? 6.639 7.056 2.772 1.00 77.94 291 TYR A N 1
ATOM 2340 C CA . TYR A 1 291 ? 5.670 6.619 3.774 1.00 77.94 291 TYR A CA 1
ATOM 2341 C C . TYR A 1 291 ? 4.504 5.896 3.090 1.00 77.94 291 TYR A C 1
ATOM 2343 O O . TYR A 1 291 ? 4.044 6.360 2.046 1.00 77.94 291 TYR A O 1
ATOM 2351 N N . PRO A 1 292 ? 3.994 4.801 3.672 1.00 83.38 292 PRO A N 1
ATOM 2352 C CA . PRO A 1 292 ? 2.967 3.981 3.048 1.00 83.38 292 PRO A CA 1
ATOM 2353 C C . PRO A 1 292 ? 1.635 4.735 2.915 1.00 83.38 292 PRO A C 1
ATOM 2355 O O . PRO A 1 292 ? 1.068 5.213 3.898 1.00 83.38 292 PRO A O 1
ATOM 2358 N N . PHE A 1 293 ? 1.098 4.816 1.693 1.00 89.44 293 PHE A N 1
ATOM 2359 C CA . PHE A 1 293 ? -0.166 5.507 1.412 1.00 89.44 293 PHE A CA 1
ATOM 2360 C C . PHE A 1 293 ? -1.365 4.628 1.779 1.00 89.44 293 PHE A C 1
ATOM 2362 O O . PHE A 1 293 ? -2.037 4.067 0.915 1.00 89.44 293 PHE A O 1
ATOM 2369 N N . ILE A 1 294 ? -1.637 4.523 3.081 1.00 94.88 294 ILE A N 1
ATOM 2370 C CA . ILE A 1 294 ? -2.704 3.672 3.617 1.00 94.88 294 ILE A CA 1
ATOM 2371 C C . ILE A 1 294 ? -3.949 4.497 3.944 1.00 94.88 294 ILE A C 1
ATOM 2373 O O . ILE A 1 294 ? -3.872 5.565 4.554 1.00 94.88 294 ILE A O 1
ATOM 2377 N N . THR A 1 295 ? -5.112 3.983 3.560 1.00 97.81 295 THR A N 1
ATOM 2378 C CA . THR A 1 295 ? -6.431 4.515 3.920 1.00 97.81 295 THR A CA 1
ATOM 2379 C C . THR A 1 295 ? -7.214 3.455 4.679 1.00 97.81 295 THR A C 1
ATOM 2381 O O . THR A 1 295 ? -7.173 2.281 4.327 1.00 97.81 295 THR A O 1
ATOM 2384 N N . VAL A 1 296 ? -7.950 3.868 5.705 1.00 98.25 296 VAL A N 1
ATOM 2385 C CA . VAL A 1 296 ? -8.947 3.027 6.367 1.00 98.25 296 VAL A CA 1
ATOM 2386 C C . VAL A 1 296 ? -10.305 3.705 6.268 1.00 98.25 296 VAL A C 1
ATOM 2388 O O . VAL A 1 296 ? -10.411 4.925 6.432 1.00 98.25 296 VAL A O 1
ATOM 2391 N N . THR A 1 297 ? -11.340 2.923 5.980 1.00 98.56 297 THR A N 1
ATOM 2392 C CA . THR A 1 297 ? -12.721 3.421 5.962 1.00 98.56 297 THR A CA 1
ATOM 2393 C C . THR A 1 297 ? -13.512 2.807 7.107 1.00 98.56 297 THR A C 1
ATOM 2395 O O . THR A 1 297 ? -13.288 1.640 7.419 1.00 98.56 297 THR A O 1
ATOM 2398 N N . PHE A 1 298 ? -14.442 3.555 7.689 1.00 98.38 298 PHE A N 1
ATOM 2399 C CA . PHE A 1 298 ? -15.294 3.102 8.793 1.00 98.38 298 PHE A CA 1
ATOM 2400 C C . PHE A 1 298 ? -16.547 3.980 8.906 1.00 98.38 298 PHE A C 1
ATOM 2402 O O . PHE A 1 298 ? -16.641 5.009 8.234 1.00 98.38 298 PHE A O 1
ATOM 2409 N N . GLY A 1 299 ? -17.487 3.605 9.769 1.00 97.50 299 GLY A N 1
ATOM 2410 C CA . GLY A 1 299 ? -18.608 4.445 10.194 1.00 97.50 299 GLY A CA 1
ATOM 2411 C C . GLY A 1 299 ? -19.975 3.795 10.024 1.00 97.50 299 GLY A C 1
ATOM 2412 O O . GLY A 1 299 ? -20.910 4.200 10.696 1.00 97.50 299 GLY A O 1
ATOM 2413 N N . ILE A 1 300 ? -20.108 2.769 9.185 1.00 98.06 300 ILE A N 1
ATOM 2414 C CA . ILE A 1 300 ? -21.408 2.129 8.916 1.00 98.06 300 ILE A CA 1
ATOM 2415 C C . ILE A 1 300 ? -21.668 0.875 9.758 1.00 98.06 300 ILE A C 1
ATOM 2417 O O . ILE A 1 300 ? -22.789 0.368 9.734 1.00 98.06 300 ILE A O 1
ATOM 2421 N N . GLY A 1 301 ? -20.672 0.378 10.499 1.00 97.56 301 GLY A N 1
ATOM 2422 C CA . GLY A 1 301 ? -20.834 -0.817 11.321 1.00 97.56 301 GLY A CA 1
ATOM 2423 C C . GLY A 1 301 ? -21.820 -0.593 12.470 1.00 97.56 301 GLY A C 1
ATOM 2424 O O . GLY A 1 301 ? -21.642 0.298 13.305 1.00 97.56 301 GLY A O 1
ATOM 2425 N N . MET A 1 302 ? -22.878 -1.406 12.502 1.00 97.12 302 MET A N 1
ATOM 2426 C CA . MET A 1 302 ? -23.998 -1.234 13.433 1.00 97.12 302 MET A CA 1
ATOM 2427 C C . MET A 1 302 ? -23.791 -1.921 14.782 1.00 97.12 302 MET A C 1
ATOM 2429 O O . MET A 1 302 ? -24.387 -1.495 15.767 1.00 97.12 302 MET A O 1
ATOM 2433 N N . ASP A 1 303 ? -22.979 -2.975 14.868 1.00 98.06 303 ASP A N 1
ATOM 2434 C CA . ASP A 1 303 ? -22.769 -3.651 16.146 1.00 98.06 303 ASP A CA 1
ATOM 2435 C C . ASP A 1 303 ? -21.909 -2.817 17.108 1.00 98.06 303 ASP A C 1
ATOM 2437 O O . ASP A 1 303 ? -21.144 -1.932 16.715 1.00 98.06 303 ASP A O 1
ATOM 2441 N N . SER A 1 304 ? -22.024 -3.113 18.403 1.00 97.62 304 SER A N 1
ATOM 2442 C CA . SER A 1 304 ? -21.364 -2.339 19.454 1.00 97.62 304 SER A CA 1
ATOM 2443 C C . SER A 1 304 ? -19.840 -2.289 19.320 1.00 97.62 304 SER A C 1
ATOM 2445 O O . SER A 1 304 ? -19.243 -1.288 19.718 1.00 97.62 304 SER A O 1
ATOM 2447 N N . TYR A 1 305 ? -19.196 -3.328 18.777 1.00 98.56 305 TYR A N 1
ATOM 2448 C CA . TYR A 1 305 ? -17.742 -3.347 18.619 1.00 98.56 305 TYR A CA 1
ATOM 2449 C C . TYR A 1 305 ? -17.289 -2.555 17.396 1.00 98.56 305 TYR A C 1
ATOM 2451 O O . TYR A 1 305 ? -16.282 -1.856 17.492 1.00 98.56 305 TYR A O 1
ATOM 2459 N N . SER A 1 306 ? -18.042 -2.553 16.296 1.00 98.62 306 SER A N 1
ATOM 2460 C CA . SER A 1 306 ? -17.760 -1.650 15.171 1.00 98.62 306 SER A CA 1
ATOM 2461 C C . SER A 1 306 ? -17.938 -0.178 15.540 1.00 98.62 306 SER A C 1
ATOM 2463 O O . SER A 1 306 ? -17.084 0.657 15.223 1.00 98.62 306 SER A O 1
ATOM 2465 N N . GLN A 1 307 ? -18.990 0.153 16.294 1.00 98.50 307 GLN A N 1
ATOM 2466 C CA . GLN A 1 307 ? -19.168 1.507 16.831 1.00 98.50 307 GLN A CA 1
ATOM 2467 C C . GLN A 1 307 ? -17.997 1.891 17.758 1.00 98.50 307 GLN A C 1
ATOM 2469 O O . GLN A 1 307 ? -17.447 2.993 17.662 1.00 98.50 307 GLN A O 1
ATOM 2474 N N . MET A 1 308 ? -17.554 0.962 18.617 1.00 98.56 308 MET A N 1
ATOM 2475 C CA . MET A 1 308 ? -16.396 1.143 19.500 1.00 98.56 308 MET A CA 1
ATOM 2476 C C . MET A 1 308 ? -15.092 1.354 18.718 1.00 98.56 308 MET A C 1
ATOM 2478 O O . MET A 1 308 ? -14.318 2.248 19.066 1.00 98.56 308 MET A O 1
ATOM 2482 N N . ALA A 1 309 ? -14.873 0.592 17.643 1.00 98.62 309 ALA A N 1
ATOM 2483 C CA . ALA A 1 309 ? -13.729 0.738 16.749 1.00 98.62 309 ALA A CA 1
ATOM 2484 C C . ALA A 1 309 ? -13.699 2.130 16.103 1.00 98.62 309 ALA A C 1
ATOM 2486 O O . ALA A 1 309 ? -12.672 2.80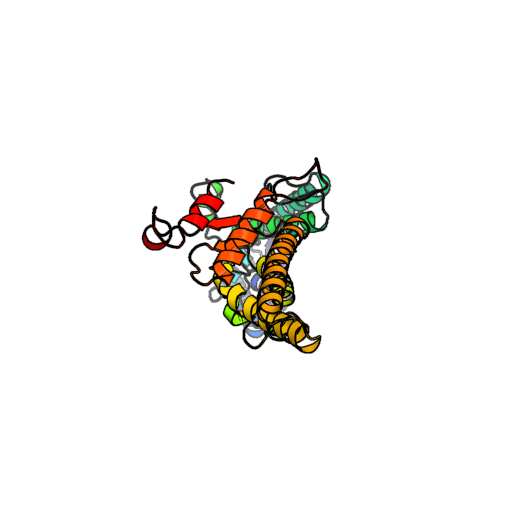8 16.142 1.00 98.62 309 ALA A O 1
ATOM 2487 N N . THR A 1 310 ? -14.839 2.590 15.575 1.00 98.44 310 THR A N 1
ATOM 2488 C CA . THR A 1 310 ? -14.980 3.926 14.974 1.00 98.44 310 THR A CA 1
ATOM 2489 C C . THR A 1 310 ? -14.621 5.028 15.971 1.00 98.44 310 THR A C 1
ATOM 2491 O O . THR A 1 310 ? -13.799 5.899 15.675 1.00 98.44 310 THR A O 1
ATOM 2494 N N . LEU A 1 311 ? -15.185 4.982 17.182 1.00 98.38 311 LEU A N 1
ATOM 2495 C CA . LEU A 1 311 ? -14.888 5.965 18.226 1.00 98.38 311 LEU A CA 1
ATOM 2496 C C . LEU A 1 311 ? -13.414 5.928 18.648 1.00 98.38 311 LEU A C 1
ATOM 2498 O O . LEU A 1 311 ? -12.818 6.983 18.865 1.00 98.38 311 LEU A O 1
ATOM 2502 N N . ALA A 1 312 ? -12.814 4.739 18.743 1.00 98.19 312 ALA A N 1
ATOM 2503 C CA . ALA A 1 312 ? -11.403 4.589 19.075 1.00 98.19 312 ALA A CA 1
ATOM 2504 C C . ALA A 1 312 ? -10.492 5.182 17.989 1.00 98.19 312 ALA A C 1
ATOM 2506 O O . ALA A 1 312 ? -9.585 5.943 18.324 1.00 98.19 312 ALA A O 1
ATOM 2507 N N . ALA A 1 313 ? -10.760 4.914 16.707 1.00 97.94 313 ALA A N 1
ATOM 2508 C CA . ALA A 1 313 ? -9.998 5.475 15.591 1.00 97.94 313 ALA A CA 1
ATOM 2509 C C . ALA A 1 313 ? -10.023 7.014 15.598 1.00 97.94 313 ALA A C 1
ATOM 2511 O O . ALA A 1 313 ? -8.979 7.661 15.496 1.00 97.94 313 ALA A O 1
ATOM 2512 N N . LEU A 1 314 ? -11.210 7.604 15.785 1.00 97.25 314 LEU A N 1
ATOM 2513 C CA . LEU A 1 314 ? -11.389 9.057 15.867 1.00 97.25 314 LEU A CA 1
ATOM 2514 C C . LEU A 1 314 ? -10.688 9.653 17.095 1.00 97.25 314 LEU A C 1
ATOM 2516 O O . LEU A 1 314 ? -9.983 10.658 16.981 1.00 97.25 314 LEU A O 1
ATOM 2520 N N . LYS A 1 315 ? -10.835 9.018 18.265 1.00 96.12 315 LYS A N 1
ATOM 2521 C CA . LYS A 1 315 ? -10.196 9.451 19.515 1.00 96.12 315 LYS A CA 1
ATOM 2522 C C . LYS A 1 315 ? -8.674 9.452 19.393 1.00 96.12 315 LYS A C 1
ATOM 2524 O O . LYS A 1 315 ? -8.047 10.466 19.686 1.00 96.12 315 LYS A O 1
ATOM 2529 N N . VAL A 1 316 ? -8.089 8.342 18.946 1.00 96.19 316 VAL A N 1
ATOM 2530 C CA . VAL A 1 316 ? -6.633 8.191 18.796 1.00 96.19 316 VAL A CA 1
ATOM 2531 C C . VAL A 1 316 ? -6.083 9.254 17.850 1.00 96.19 316 VAL A C 1
ATOM 2533 O O . VAL A 1 316 ? -5.132 9.959 18.193 1.00 96.19 316 VAL A O 1
ATOM 2536 N N . ARG A 1 317 ? -6.744 9.456 16.705 1.00 95.44 317 ARG A N 1
ATOM 2537 C CA . ARG A 1 317 ? -6.352 10.484 15.744 1.00 95.44 317 ARG A CA 1
ATOM 2538 C C . ARG A 1 317 ? -6.416 11.895 16.324 1.00 95.44 317 ARG A C 1
ATOM 2540 O O . ARG A 1 317 ? -5.522 12.699 16.062 1.00 95.44 317 ARG A O 1
ATOM 2547 N N . LYS A 1 318 ? -7.475 12.214 17.075 1.00 94.06 318 LYS A N 1
ATOM 2548 C CA . LYS A 1 318 ? -7.655 13.515 17.739 1.00 94.06 318 LYS A CA 1
ATOM 2549 C C . LYS A 1 318 ? -6.581 13.776 18.790 1.00 94.06 318 LYS A C 1
ATOM 2551 O O . LYS A 1 318 ? -6.098 14.898 18.911 1.00 94.06 318 LYS A O 1
ATOM 2556 N N . GLU A 1 319 ? -6.197 12.750 19.543 1.00 93.19 319 GLU A N 1
ATOM 2557 C CA . GLU A 1 319 ? -5.136 12.871 20.540 1.00 93.19 319 GLU A CA 1
ATOM 2558 C C . GLU A 1 319 ? -3.766 13.102 19.893 1.00 93.19 319 GLU A C 1
ATOM 2560 O O . GLU A 1 319 ? -2.969 13.869 20.435 1.00 93.19 319 GLU A O 1
ATOM 2565 N N . GLY A 1 320 ? -3.500 12.491 18.737 1.00 93.12 320 GLY A N 1
ATOM 2566 C CA . GLY A 1 320 ? -2.231 12.612 18.026 1.00 93.12 320 GLY A CA 1
ATOM 2567 C C . GLY A 1 320 ? -1.064 11.913 18.735 1.00 93.12 320 GLY A C 1
ATOM 2568 O O . GLY A 1 320 ? -1.203 11.308 19.799 1.00 93.12 320 GLY A O 1
ATOM 2569 N N . HIS A 1 321 ? 0.127 12.004 18.138 1.00 93.88 321 HIS A N 1
ATOM 2570 C CA . HIS A 1 321 ? 1.321 11.273 18.582 1.00 93.88 321 HIS A CA 1
ATOM 2571 C C . HIS A 1 321 ? 2.379 12.199 19.169 1.00 93.88 321 HIS A C 1
ATOM 2573 O O . HIS A 1 321 ? 2.600 13.303 18.673 1.00 93.88 321 HIS A O 1
ATOM 2579 N N . GLY A 1 322 ? 3.082 11.733 20.199 1.00 90.50 322 GLY A N 1
ATOM 2580 C CA . GLY A 1 322 ? 4.173 12.465 20.842 1.00 90.50 322 GLY A CA 1
ATOM 2581 C C . GLY A 1 322 ? 4.015 12.562 22.355 1.00 90.50 322 GLY A C 1
ATOM 2582 O O . GLY A 1 322 ? 3.108 11.983 22.947 1.00 90.50 322 GLY A O 1
ATOM 2583 N N . ARG A 1 323 ? 4.935 13.291 22.992 1.00 89.81 323 ARG A N 1
ATOM 2584 C CA . ARG A 1 323 ? 4.885 13.555 24.437 1.00 89.81 323 ARG A CA 1
ATOM 2585 C C . ARG A 1 323 ? 3.795 14.577 24.752 1.00 89.81 323 ARG A C 1
ATOM 2587 O O . ARG A 1 323 ? 3.491 15.426 23.913 1.00 89.81 323 ARG A O 1
ATOM 2594 N N . ASP A 1 324 ? 3.271 14.539 25.972 1.00 87.25 324 ASP A N 1
ATOM 2595 C CA . ASP A 1 324 ? 2.308 15.536 26.444 1.00 87.25 324 ASP A CA 1
ATOM 2596 C C . ASP A 1 324 ? 2.846 16.963 26.260 1.00 87.25 324 ASP A C 1
ATOM 2598 O O . ASP A 1 324 ? 4.022 17.246 26.498 1.00 87.25 324 ASP A O 1
ATOM 2602 N N . GLY A 1 325 ? 1.989 17.853 25.753 1.00 87.62 325 GLY A N 1
ATOM 2603 C CA . GLY A 1 325 ? 2.353 19.220 25.356 1.00 87.62 325 GLY A CA 1
ATOM 2604 C C . GLY A 1 325 ? 3.037 19.350 23.986 1.00 87.62 325 GLY A C 1
ATOM 2605 O O . GLY A 1 325 ? 3.163 20.463 23.485 1.00 87.62 325 GLY A O 1
ATOM 2606 N N . PHE A 1 326 ? 3.434 18.242 23.349 1.00 89.62 326 PHE A N 1
ATOM 2607 C CA . PHE A 1 326 ? 4.106 18.211 22.040 1.00 89.62 326 PHE A CA 1
ATOM 2608 C C . PHE A 1 326 ? 3.488 17.191 21.072 1.00 89.62 326 PHE A C 1
ATOM 2610 O O . PHE A 1 326 ? 4.168 16.709 20.160 1.00 89.62 326 PHE A O 1
ATOM 2617 N N . LYS A 1 327 ? 2.210 16.848 21.270 1.00 91.38 327 LYS A N 1
ATOM 2618 C CA . LYS A 1 327 ? 1.484 15.945 20.374 1.00 91.38 327 LYS A CA 1
ATOM 2619 C C . LYS A 1 327 ? 1.311 16.580 18.992 1.00 91.38 327 LYS A C 1
ATOM 2621 O O . LYS A 1 327 ? 1.101 17.788 18.874 1.00 91.38 327 LYS A O 1
ATOM 2626 N N . ARG A 1 328 ? 1.437 15.768 17.944 1.00 90.19 328 ARG A N 1
ATOM 2627 C CA . ARG A 1 328 ? 1.328 16.181 16.542 1.00 90.19 328 ARG A CA 1
ATOM 2628 C C . ARG A 1 328 ? 0.311 15.311 15.806 1.00 90.19 328 ARG A C 1
ATOM 2630 O O . ARG A 1 328 ? 0.211 14.121 16.113 1.00 90.19 328 ARG A O 1
ATOM 2637 N N . PRO A 1 329 ? -0.404 15.876 14.819 1.00 90.75 329 PRO A N 1
ATOM 2638 C CA . PRO A 1 329 ? -1.202 15.070 13.911 1.00 90.75 329 PRO A CA 1
ATOM 2639 C C . PRO A 1 329 ? -0.292 14.147 13.093 1.00 90.75 329 PRO A C 1
ATOM 2641 O O . PRO A 1 329 ? 0.842 14.505 12.762 1.00 90.75 329 PRO A O 1
ATOM 2644 N N . VAL A 1 330 ? -0.810 12.969 12.763 1.00 91.38 330 VAL A N 1
ATOM 2645 C CA . VAL A 1 330 ? -0.159 12.000 11.873 1.00 91.38 330 VAL A CA 1
ATOM 2646 C C . VAL A 1 330 ? -0.735 12.080 10.463 1.00 91.38 330 VAL A C 1
ATOM 2648 O O . VAL A 1 330 ? -1.860 12.546 10.271 1.00 91.38 330 VAL A O 1
ATOM 2651 N N . LEU A 1 331 ? 0.038 11.629 9.474 1.00 90.12 331 LEU A N 1
ATOM 2652 C CA . LEU A 1 331 ? -0.372 11.640 8.068 1.00 90.12 331 LEU A CA 1
ATOM 2653 C C . LEU A 1 331 ? -1.203 10.402 7.711 1.00 90.12 331 LEU A C 1
ATOM 2655 O O . LEU A 1 331 ? -2.186 10.516 6.977 1.00 90.12 331 LEU A O 1
ATOM 2659 N N . PHE A 1 332 ? -0.825 9.237 8.245 1.00 93.62 332 PHE A N 1
ATOM 2660 C CA . PHE A 1 332 ? -1.445 7.949 7.926 1.00 93.62 332 PHE A CA 1
ATOM 2661 C C . PHE A 1 332 ? -1.986 7.196 9.159 1.00 93.62 332 PHE A C 1
ATOM 2663 O O . PHE A 1 332 ? -1.546 7.453 10.278 1.00 93.62 332 PHE A O 1
ATOM 2670 N N . PRO A 1 333 ? -2.945 6.271 8.977 1.00 95.94 333 PRO A N 1
ATOM 2671 C CA . PRO A 1 333 ? -3.710 6.089 7.748 1.00 95.94 333 PRO A CA 1
ATOM 2672 C C . PRO A 1 333 ? -4.645 7.284 7.502 1.00 95.94 333 PRO A C 1
ATOM 2674 O O . PRO A 1 333 ? -5.050 7.983 8.438 1.00 95.94 333 PRO A O 1
ATOM 2677 N N . LYS A 1 334 ? -5.017 7.534 6.245 1.00 96.62 334 LYS A N 1
ATOM 2678 C CA . LYS A 1 334 ? -6.144 8.432 5.961 1.00 96.62 334 LYS A CA 1
ATOM 2679 C C . LYS A 1 334 ? -7.400 7.821 6.574 1.00 96.62 334 LYS A C 1
ATOM 2681 O O . LYS A 1 334 ? -7.642 6.631 6.392 1.00 96.62 334 LYS A O 1
ATOM 2686 N N . LEU A 1 335 ? -8.172 8.627 7.294 1.00 97.31 335 LEU A N 1
ATOM 2687 C CA . LEU A 1 335 ? -9.453 8.203 7.851 1.00 97.31 335 LEU A CA 1
ATOM 2688 C C . LEU A 1 335 ? -10.564 8.676 6.921 1.00 97.31 335 LEU A C 1
ATOM 2690 O O . LEU A 1 335 ? -10.674 9.873 6.655 1.00 97.31 335 LEU A O 1
ATOM 2694 N N . VAL A 1 336 ? -11.367 7.742 6.423 1.00 98.25 336 VAL A N 1
ATOM 2695 C CA . VAL A 1 336 ? -12.525 8.042 5.578 1.00 98.25 336 VAL A CA 1
ATOM 2696 C C . VAL A 1 336 ? -13.781 7.556 6.288 1.00 98.25 336 VAL A C 1
ATOM 2698 O O . VAL A 1 336 ? -14.048 6.358 6.352 1.00 98.25 336 VAL A O 1
ATOM 2701 N N . PHE A 1 337 ? -14.550 8.502 6.821 1.00 98.25 337 PHE A N 1
ATOM 2702 C CA . PHE A 1 337 ? -15.842 8.218 7.434 1.00 98.25 337 PHE A CA 1
ATOM 2703 C C . PHE A 1 337 ? -16.907 8.029 6.346 1.00 98.25 337 PHE A C 1
ATOM 2705 O O . PHE A 1 337 ? -17.145 8.932 5.539 1.00 98.25 337 PHE A O 1
ATOM 2712 N N . LEU A 1 338 ? -17.550 6.865 6.321 1.00 98.25 338 LEU A N 1
ATOM 2713 C CA . LEU A 1 338 ? -18.626 6.541 5.393 1.00 98.25 338 LEU A CA 1
ATOM 2714 C C . LEU A 1 338 ? -19.955 7.050 5.958 1.00 98.25 338 LEU A C 1
ATOM 2716 O O . LEU A 1 338 ? -20.506 6.490 6.901 1.00 98.25 338 LEU A O 1
ATOM 2720 N N . TYR A 1 339 ? -20.470 8.133 5.377 1.00 97.75 339 TYR A N 1
ATOM 2721 C CA . TYR A 1 339 ? -21.746 8.714 5.779 1.00 97.75 339 TYR A CA 1
ATOM 2722 C C . TYR A 1 339 ? -22.912 8.127 4.979 1.00 97.75 339 TYR A C 1
ATOM 2724 O O . TYR A 1 339 ? -22.939 8.195 3.751 1.00 97.75 339 TYR A O 1
ATOM 2732 N N . ASP A 1 340 ? -23.922 7.656 5.701 1.00 97.81 340 ASP A N 1
ATOM 2733 C CA . ASP A 1 340 ? -25.250 7.319 5.179 1.00 97.81 340 ASP A CA 1
ATOM 2734 C C . ASP A 1 340 ? -26.303 8.072 5.996 1.00 97.81 340 ASP A C 1
ATOM 2736 O O . ASP A 1 340 ? -26.344 7.935 7.219 1.00 97.81 340 ASP A O 1
ATOM 2740 N N . ILE A 1 341 ? -27.170 8.845 5.335 1.00 97.69 341 ILE A N 1
ATOM 2741 C CA . ILE A 1 341 ? -28.249 9.616 5.971 1.00 97.69 341 ILE A CA 1
ATOM 2742 C C . ILE A 1 341 ? -29.217 8.733 6.777 1.00 97.69 341 ILE A C 1
ATOM 2744 O O . ILE A 1 341 ? -29.765 9.189 7.779 1.00 97.69 341 ILE A O 1
ATOM 2748 N N . ASN A 1 342 ? -29.393 7.470 6.385 1.00 98.00 342 ASN A N 1
ATOM 2749 C CA . ASN A 1 342 ? -30.271 6.512 7.055 1.00 98.00 342 ASN A CA 1
ATOM 2750 C C . ASN A 1 342 ? -29.623 5.867 8.286 1.00 98.00 342 ASN A C 1
ATOM 2752 O O . ASN A 1 342 ? -30.315 5.241 9.076 1.00 98.00 342 ASN A O 1
ATOM 2756 N N . LEU A 1 343 ? -28.314 6.021 8.477 1.00 97.69 343 LEU A N 1
ATOM 2757 C CA . LEU A 1 343 ? -27.618 5.550 9.678 1.00 97.69 343 LEU A CA 1
ATOM 2758 C C . LEU A 1 343 ? -27.195 6.723 10.570 1.00 97.69 343 LEU A C 1
ATOM 2760 O O . LEU A 1 343 ? -27.270 6.643 11.791 1.00 97.69 343 LEU A O 1
ATOM 2764 N N . HIS A 1 344 ? -26.822 7.843 9.956 1.00 98.44 344 HIS A N 1
ATOM 2765 C CA . HIS A 1 344 ? -26.149 8.983 10.577 1.00 98.44 344 HIS A CA 1
ATOM 2766 C C . HIS A 1 344 ? -26.955 10.281 10.527 1.00 98.44 344 HIS A C 1
ATOM 2768 O O . HIS A 1 344 ? -26.443 11.337 10.895 1.00 98.44 344 HIS A O 1
ATOM 2774 N N . GLY A 1 345 ? -28.184 10.261 10.012 1.00 97.44 345 GLY A N 1
ATOM 2775 C CA . GLY A 1 345 ? -29.090 11.404 10.089 1.00 97.44 345 GLY A CA 1
ATOM 2776 C C . GLY A 1 345 ? -29.461 11.725 11.538 1.00 97.44 345 GLY A C 1
ATOM 2777 O O . GLY A 1 345 ? -29.385 10.871 12.419 1.00 97.44 345 GLY A O 1
ATOM 2778 N N . LYS A 1 346 ? -29.882 12.963 11.818 1.00 97.12 346 LYS A N 1
ATOM 2779 C CA . LYS A 1 346 ? -30.327 13.342 13.168 1.00 97.12 346 LYS A CA 1
ATOM 2780 C C . LYS A 1 346 ? -31.491 12.448 13.611 1.00 97.12 346 LYS A C 1
ATOM 2782 O O . LYS A 1 346 ? -32.533 12.441 12.966 1.00 97.12 346 LYS A O 1
ATOM 2787 N N . GLY A 1 347 ? -31.313 11.746 14.731 1.00 96.19 347 GLY A N 1
ATOM 2788 C CA . GLY A 1 347 ? -32.285 10.778 15.254 1.00 96.19 347 GLY A CA 1
ATOM 2789 C C . GLY A 1 347 ? -32.075 9.334 14.783 1.00 96.19 347 GLY A C 1
ATOM 2790 O O . GLY A 1 347 ? -32.795 8.459 15.252 1.00 96.19 347 GLY A O 1
ATOM 2791 N N . MET A 1 348 ? -31.095 9.079 13.910 1.00 98.06 348 MET A N 1
ATOM 2792 C CA . MET A 1 348 ? -30.695 7.728 13.508 1.00 98.06 348 MET A CA 1
ATOM 2793 C C . MET A 1 348 ? -29.662 7.142 14.481 1.00 98.06 348 MET A C 1
ATOM 2795 O O . MET A 1 348 ? -29.002 7.871 15.225 1.00 98.06 348 MET A O 1
ATOM 2799 N N . GLU A 1 349 ? -29.532 5.817 14.472 1.00 96.69 349 GLU A N 1
ATOM 2800 C CA . GLU A 1 349 ? -28.752 5.037 15.442 1.00 96.69 349 GLU A CA 1
ATOM 2801 C C . GLU A 1 349 ? -27.280 5.471 15.530 1.00 96.69 349 GLU A C 1
ATOM 2803 O O . GLU A 1 349 ? -26.757 5.740 16.616 1.00 96.69 349 GLU A O 1
ATOM 2808 N N . LEU A 1 350 ? -26.629 5.647 14.379 1.00 98.12 350 LEU A N 1
ATOM 2809 C CA . LEU A 1 350 ? -25.214 6.003 14.277 1.00 98.12 350 LEU A CA 1
ATOM 2810 C C . LEU A 1 350 ? -24.981 7.522 14.217 1.00 98.12 350 LEU A C 1
ATOM 2812 O O . LEU A 1 350 ? -23.855 7.964 13.989 1.00 98.12 350 LEU A O 1
ATOM 2816 N N . TYR A 1 351 ? -26.001 8.359 14.475 1.00 97.88 351 TYR A N 1
ATOM 2817 C CA . TYR A 1 351 ? -25.849 9.827 14.503 1.00 97.88 351 TYR A CA 1
ATOM 2818 C C . TYR A 1 351 ? -24.698 10.274 15.412 1.00 97.88 351 TYR A C 1
ATOM 2820 O O . TYR A 1 351 ? -23.952 11.196 15.083 1.00 97.88 351 TYR A O 1
ATOM 2828 N N . HIS A 1 352 ? -24.528 9.593 16.544 1.00 97.44 352 HIS A N 1
ATOM 2829 C CA . HIS A 1 352 ? -23.479 9.882 17.513 1.00 97.44 352 HIS A CA 1
ATOM 2830 C C . HIS A 1 352 ? -22.060 9.663 16.948 1.00 97.44 352 HIS A C 1
ATOM 2832 O O . HIS A 1 352 ? -21.165 10.444 17.268 1.00 97.44 352 HIS A O 1
ATOM 2838 N N . LEU A 1 353 ? -21.857 8.678 16.062 1.00 97.56 353 LEU A N 1
ATOM 2839 C CA . LEU A 1 353 ? -20.576 8.463 15.378 1.00 97.56 353 LEU A CA 1
ATOM 2840 C C . LEU A 1 353 ? -20.261 9.611 14.419 1.00 97.56 353 LEU A C 1
ATOM 2842 O O . LEU A 1 353 ? -19.133 10.096 14.379 1.00 97.56 353 LEU A O 1
ATOM 2846 N N . PHE A 1 354 ? -21.272 10.095 13.693 1.00 97.50 354 PHE A N 1
ATOM 2847 C CA . PHE A 1 354 ? -21.109 11.255 12.822 1.00 97.50 354 PHE A CA 1
ATOM 2848 C C . PHE A 1 354 ? -20.779 12.526 13.613 1.00 97.50 354 PHE A C 1
ATOM 2850 O O . PHE A 1 354 ? -19.906 13.282 13.196 1.00 97.50 354 PHE A O 1
ATOM 2857 N N . GLN A 1 355 ? -21.417 12.750 14.771 1.00 97.06 355 GLN A N 1
ATOM 2858 C CA . GLN A 1 355 ? -21.047 13.860 15.661 1.00 97.06 355 GLN A CA 1
ATOM 2859 C C . GLN A 1 355 ? -19.584 13.756 16.108 1.00 97.06 355 GLN A C 1
ATOM 2861 O O . GLN A 1 355 ? -18.838 14.723 15.972 1.00 97.06 355 GLN A O 1
ATOM 2866 N N . ALA A 1 356 ? -19.141 12.572 16.538 1.00 95.81 356 ALA A N 1
ATOM 2867 C CA . ALA A 1 356 ? -17.747 12.353 16.914 1.00 95.81 356 ALA A CA 1
ATOM 2868 C C . ALA A 1 356 ? -16.771 12.618 15.751 1.00 95.81 356 ALA A C 1
ATOM 2870 O O . ALA A 1 356 ? -15.681 13.141 15.974 1.00 95.81 356 ALA A O 1
ATOM 2871 N N . ALA A 1 357 ? -17.159 12.291 14.513 1.00 95.12 357 ALA A N 1
ATOM 2872 C CA . ALA A 1 357 ? -16.326 12.493 13.329 1.00 95.12 357 ALA A CA 1
ATOM 2873 C C . ALA A 1 357 ? -16.162 13.973 12.934 1.00 95.12 357 ALA A C 1
ATOM 2875 O O . ALA A 1 357 ? -15.118 14.343 12.401 1.00 95.12 357 ALA A O 1
ATOM 2876 N N . ILE A 1 358 ? -17.169 14.820 13.184 1.00 94.75 358 ILE A N 1
ATOM 2877 C CA . ILE A 1 358 ? -17.110 16.259 12.861 1.00 94.75 358 ILE A CA 1
ATOM 2878 C C . ILE A 1 358 ? -16.550 17.123 13.999 1.00 94.75 358 ILE A C 1
ATOM 2880 O O . ILE A 1 358 ? -16.109 18.239 13.744 1.00 94.75 358 ILE A O 1
ATOM 2884 N N . GLU A 1 359 ? -16.545 16.628 15.239 1.00 87.00 359 GLU A N 1
ATOM 2885 C CA . GLU A 1 359 ? -15.963 17.296 16.418 1.00 87.00 359 GLU A CA 1
ATOM 2886 C C . GLU A 1 359 ? -14.418 17.236 16.466 1.00 87.00 359 GLU A C 1
ATOM 2888 O O . GLU A 1 359 ? -13.820 17.445 17.532 1.00 87.00 359 GLU A O 1
ATOM 2893 N N . TRP A 1 360 ? -13.778 16.900 15.341 1.00 58.00 360 TRP A N 1
ATOM 2894 C CA . TRP A 1 360 ? -12.358 16.563 15.257 1.00 58.00 360 TRP A CA 1
ATOM 2895 C C . TRP A 1 360 ? -11.430 17.711 15.668 1.00 58.00 360 TRP A C 1
ATOM 2897 O O . TRP A 1 360 ? -11.556 18.826 15.108 1.00 58.00 360 TRP A O 1
#